Protein AF-A0A1L7WJJ9-F1 (afdb_monomer_lite)

InterPro domains:
  IPR021858 Fungal transcription factor [PF11951] (11-73)
  IPR053157 Sterol Uptake Control Transcription Regulator [PTHR47784] (4-246)

pLDDT: mean 73.34, std 24.66, range [23.16, 98.25]

Organism: NCBI:txid576137

Secondary structure (DSSP, 8-state):
-HHIIIIIHHHHHHH-HHHHHHHHHHHHHHHHHH-GGGHHHHHHHHHHHHHHHHHHHHHHSSS--TTTHHHHHHHHHHHHHHHHHHHHSS-TT-HHHHHHHHHHHHHHHHHHHHHHHHTHHHHHHSTTTTHHHHHTT-PPPPPPHHHHHHHHHHHHHHHHSSS-HHHHHHHHHHHHHHHHHHHHHTTS--SHHHHHHTTTT--HHHHHHHHTT-HHHHHHHHHHHHHHHTTTTSTTTTTHHHHHHHHHHHHHHHHHHTTSS--EEEETTEEEE--TT---------SS-EEETTEEE-----------PPPP---------------

Sequence (327 aa):
MKQGWQYDLPLAAQSHEFLMHAILGLSALHKAHFFPATHLNYYSLALKHQTKASEKFRSAVDEISTSNSTAVFGVTFVFAIFQFKHCTSIDPFSPKEGIDTICDAISTLRCAFVLARQHRNLFKDTCFGSLPKRAKSIKLNPLDENVIQALDALDATNICSDTLLEEKVVCTRAVQHLRDWYHMVRPYPRSWDMVLRWPGTISPEFDALLRQGHLMAWIIFAHWCVPVHRLSKRWFIDGWAEATRTPIYNASEHSYARGKIGSFASKDGKVIFVHKDASLEMSHGTEGIMYWGRKAVLCYQQEEVQEAEAPGDDDCCYGCDSGVVVA

Structure (mmCIF, N/CA/C/O backbone):
data_AF-A0A1L7WJJ9-F1
#
_entry.id   AF-A0A1L7WJJ9-F1
#
loop_
_atom_site.group_PDB
_atom_site.id
_atom_site.type_symbol
_atom_site.label_atom_id
_atom_site.label_alt_id
_atom_site.label_comp_id
_atom_site.label_asym_id
_atom_site.label_entity_id
_atom_site.label_seq_id
_atom_site.pdbx_PDB_ins_code
_atom_site.Cartn_x
_atom_site.Cartn_y
_atom_site.Cartn_z
_atom_site.occupancy
_atom_site.B_iso_or_equiv
_atom_site.auth_seq_id
_atom_site.auth_comp_id
_atom_site.auth_asym_id
_atom_site.auth_atom_id
_atom_site.pdbx_PDB_model_num
ATOM 1 N N . MET A 1 1 ? 0.367 -10.818 17.683 1.00 72.75 1 MET A N 1
ATOM 2 C CA . MET A 1 1 ? -0.646 -9.950 17.037 1.00 72.75 1 MET A CA 1
ATOM 3 C C . MET A 1 1 ? -2.091 -10.372 17.296 1.00 72.75 1 MET A C 1
ATOM 5 O O . MET A 1 1 ? -2.950 -9.525 17.119 1.00 72.75 1 MET A O 1
ATOM 9 N N . LYS A 1 2 ? -2.386 -11.611 17.728 1.00 79.31 2 LYS A N 1
ATOM 10 C CA . LYS A 1 2 ? -3.765 -12.054 18.016 1.00 79.31 2 LYS A CA 1
ATOM 11 C C . LYS A 1 2 ? -4.505 -11.110 18.984 1.00 79.31 2 LYS A C 1
ATOM 13 O O . LYS A 1 2 ? -5.597 -10.674 18.652 1.00 79.31 2 LYS A O 1
ATOM 18 N N . GLN A 1 3 ? -3.849 -10.701 20.075 1.00 84.25 3 GLN A N 1
ATOM 19 C CA . GLN A 1 3 ? -4.394 -9.741 21.048 1.00 84.25 3 GLN A CA 1
ATOM 20 C C . GLN A 1 3 ? -4.831 -8.410 20.412 1.00 84.25 3 GLN A C 1
ATOM 22 O O . GLN A 1 3 ? -5.968 -7.990 20.593 1.00 84.25 3 GLN A O 1
ATOM 27 N N . GLY A 1 4 ? -3.958 -7.808 19.595 1.00 86.69 4 GLY A N 1
ATOM 28 C CA . GLY A 1 4 ? -4.231 -6.532 18.930 1.00 86.69 4 GLY A CA 1
ATOM 29 C C . GLY A 1 4 ? -5.493 -6.550 18.073 1.00 86.69 4 GLY A C 1
ATOM 30 O O . GLY A 1 4 ? -6.309 -5.641 18.155 1.00 86.69 4 GLY A O 1
ATOM 31 N N . TRP A 1 5 ? -5.679 -7.611 17.287 1.00 88.25 5 TRP A N 1
ATOM 32 C CA . TRP A 1 5 ? -6.843 -7.750 16.408 1.00 88.25 5 TRP A CA 1
ATOM 33 C C . TRP A 1 5 ? -8.119 -8.177 17.140 1.00 88.25 5 TRP A C 1
ATOM 35 O O . TRP A 1 5 ? -9.199 -7.753 16.746 1.00 88.25 5 TRP A O 1
ATOM 45 N N . GLN A 1 6 ? -8.014 -9.023 18.168 1.00 90.50 6 GLN A N 1
ATOM 46 C CA . GLN A 1 6 ? -9.183 -9.590 18.851 1.00 90.50 6 GLN A CA 1
ATOM 47 C C . GLN A 1 6 ? -9.717 -8.716 19.988 1.00 90.50 6 GLN A C 1
ATOM 49 O O . GLN A 1 6 ? -10.907 -8.786 20.277 1.00 90.50 6 GLN A O 1
ATOM 54 N N . TYR A 1 7 ? -8.868 -7.900 20.616 1.00 91.88 7 TYR A N 1
ATOM 55 C CA . TYR A 1 7 ? -9.240 -7.122 21.798 1.00 91.88 7 TYR A CA 1
ATOM 56 C C . TYR A 1 7 ? -8.970 -5.632 21.613 1.00 91.88 7 TYR A C 1
ATOM 58 O O . TYR A 1 7 ? -9.903 -4.836 21.690 1.00 91.88 7 TYR A O 1
ATOM 66 N N . ASP A 1 8 ? -7.727 -5.249 21.315 1.00 92.00 8 ASP A N 1
ATOM 67 C CA . ASP A 1 8 ? -7.335 -3.833 21.350 1.00 92.00 8 ASP A CA 1
ATOM 68 C C . ASP A 1 8 ? -8.052 -3.009 20.266 1.00 92.00 8 ASP A C 1
ATOM 70 O O . ASP A 1 8 ? -8.508 -1.898 20.532 1.00 92.00 8 ASP A O 1
ATOM 74 N N . LEU A 1 9 ? -8.201 -3.558 19.053 1.00 93.38 9 LEU A N 1
ATOM 75 C CA . LEU A 1 9 ? -8.907 -2.895 17.950 1.00 93.38 9 LEU A CA 1
ATOM 76 C C . LEU A 1 9 ? -10.413 -2.777 18.188 1.00 93.38 9 LEU A C 1
ATOM 78 O O . LEU A 1 9 ? -10.926 -1.664 18.082 1.00 93.38 9 LEU A O 1
ATOM 82 N N . PRO A 1 10 ? -11.135 -3.866 18.516 1.00 94.56 10 PRO A N 1
ATOM 83 C CA . PRO A 1 10 ? -12.553 -3.771 18.846 1.00 94.56 10 PRO A CA 1
ATOM 84 C C . PRO A 1 10 ? -12.831 -2.832 20.022 1.00 94.56 10 PRO A C 1
ATOM 86 O O . PRO A 1 10 ? -13.789 -2.067 19.961 1.00 94.56 10 PRO A O 1
ATOM 89 N N . LEU A 1 11 ? -11.983 -2.839 21.058 1.00 94.88 11 LEU A N 1
ATOM 90 C CA . LEU A 1 11 ? -12.111 -1.919 22.188 1.00 94.88 11 LEU A CA 1
ATOM 91 C C . LEU A 1 11 ? -11.907 -0.465 21.746 1.00 94.88 11 LEU A C 1
ATOM 93 O O . LEU A 1 11 ? -12.740 0.387 22.040 1.00 94.88 11 LEU A O 1
ATOM 97 N N . ALA A 1 12 ? -10.849 -0.183 20.981 1.00 95.19 12 ALA A N 1
ATOM 98 C CA . ALA A 1 12 ? -10.604 1.155 20.452 1.00 95.19 12 ALA A CA 1
ATOM 99 C C . ALA A 1 12 ? -11.745 1.635 19.536 1.00 95.19 12 ALA A C 1
ATOM 101 O O . ALA A 1 12 ? -12.078 2.818 19.548 1.00 95.19 12 ALA A O 1
ATOM 102 N N . ALA A 1 13 ? -12.374 0.737 18.774 1.00 96.50 13 ALA A N 1
ATOM 103 C CA . ALA A 1 13 ? -13.477 1.070 17.878 1.00 96.50 13 ALA A CA 1
ATOM 104 C C . ALA A 1 13 ? -14.723 1.585 18.614 1.00 96.50 13 ALA A C 1
ATOM 106 O O . ALA A 1 13 ? -15.466 2.377 18.039 1.00 96.50 13 ALA A O 1
ATOM 107 N N . GLN A 1 14 ? -14.940 1.194 19.877 1.00 95.56 14 GLN A N 1
ATOM 108 C CA . GLN A 1 14 ? -16.082 1.669 20.674 1.00 95.56 14 GLN A CA 1
ATOM 109 C C . GLN A 1 14 ? -16.055 3.187 20.884 1.00 95.56 14 GLN A C 1
ATOM 111 O O . GLN A 1 14 ? -17.107 3.818 20.923 1.00 95.56 14 GLN A O 1
ATOM 116 N N . SER A 1 15 ? -14.857 3.773 20.961 1.00 95.12 15 SER A N 1
ATOM 117 C CA . SER A 1 15 ? -14.666 5.214 21.167 1.00 95.12 15 SER A CA 1
ATOM 118 C C . SER A 1 15 ? -14.322 5.974 19.883 1.00 95.12 15 SER A C 1
ATOM 120 O O . SER A 1 15 ? -14.193 7.195 19.914 1.00 95.12 15 SER A O 1
ATOM 122 N N . HIS A 1 16 ? -14.141 5.280 18.754 1.00 96.25 16 HIS A N 1
ATOM 123 C CA . HIS A 1 16 ? -13.641 5.871 17.512 1.00 96.25 16 HIS A CA 1
ATOM 124 C C . HIS A 1 16 ? -14.458 5.395 16.304 1.00 96.25 16 HIS A C 1
ATOM 126 O O . HIS A 1 16 ? -14.193 4.343 15.715 1.00 96.25 16 HIS A O 1
ATOM 132 N N . GLU A 1 17 ? -15.425 6.214 15.885 1.00 96.25 17 GLU A N 1
ATOM 133 C CA . GLU A 1 17 ? -16.372 5.875 14.813 1.00 96.25 17 GLU A CA 1
ATOM 134 C C . GLU A 1 17 ? -15.700 5.520 13.478 1.00 96.25 17 GLU A C 1
ATOM 136 O O . GLU A 1 17 ? -16.177 4.638 12.764 1.00 96.25 17 GLU A O 1
ATOM 141 N N . PHE A 1 18 ? -14.586 6.176 13.127 1.00 96.81 18 PHE A N 1
ATOM 142 C CA . PHE A 1 18 ? -13.861 5.876 11.888 1.00 96.81 18 PHE A CA 1
ATOM 143 C C . PHE A 1 18 ? -13.342 4.431 11.872 1.00 96.81 18 PHE A C 1
ATOM 145 O O . PHE A 1 18 ? -13.461 3.741 10.859 1.00 96.81 18 PHE A O 1
ATOM 152 N N . LEU A 1 19 ? -12.823 3.944 13.005 1.00 97.31 19 LEU A N 1
ATOM 153 C CA . LEU A 1 19 ? -12.337 2.575 13.128 1.00 97.31 19 LEU A CA 1
ATOM 154 C C . LEU A 1 19 ? -13.506 1.589 13.147 1.00 97.31 19 LEU A C 1
ATOM 156 O O . LEU A 1 19 ? -13.430 0.551 12.491 1.00 97.31 19 LEU A O 1
ATOM 160 N N . MET A 1 20 ? -14.599 1.924 13.839 1.00 98.00 20 MET A N 1
ATOM 161 C CA . MET A 1 20 ? -15.813 1.105 13.834 1.00 98.00 20 MET A CA 1
ATOM 162 C C . MET A 1 20 ? -16.335 0.899 12.410 1.00 98.00 20 MET A C 1
ATOM 164 O O . MET A 1 20 ? -16.552 -0.236 11.981 1.00 98.00 20 MET A O 1
ATOM 168 N N . HIS A 1 21 ? -16.469 1.980 11.635 1.00 98.25 21 HIS A N 1
ATOM 169 C CA . HIS A 1 21 ? -16.873 1.876 10.238 1.00 98.25 21 HIS A CA 1
ATOM 170 C C . HIS A 1 21 ? -15.890 1.031 9.421 1.00 98.25 21 HIS A C 1
ATOM 172 O O . HIS A 1 21 ? -16.346 0.187 8.657 1.00 98.25 21 HIS A O 1
ATOM 178 N N . ALA A 1 22 ? -14.578 1.182 9.612 1.00 97.81 22 ALA A N 1
ATOM 179 C CA . ALA A 1 22 ? -13.588 0.396 8.881 1.00 97.81 22 ALA A CA 1
ATOM 180 C C . ALA A 1 22 ? -13.677 -1.110 9.187 1.00 97.81 22 ALA A C 1
ATOM 182 O O . ALA A 1 22 ? -13.656 -1.925 8.266 1.00 97.81 22 ALA A O 1
ATOM 183 N N . ILE A 1 23 ? -13.825 -1.494 10.462 1.00 97.75 23 ILE A N 1
ATOM 184 C CA . ILE A 1 23 ? -13.966 -2.901 10.874 1.00 97.75 23 ILE A CA 1
ATOM 185 C C . ILE A 1 23 ? -15.252 -3.506 10.301 1.00 97.75 23 ILE A C 1
ATOM 187 O O . ILE A 1 23 ? -15.227 -4.621 9.774 1.00 97.75 23 ILE A O 1
ATOM 191 N N . LEU A 1 24 ? -16.369 -2.775 10.356 1.00 97.94 24 LEU A N 1
ATOM 192 C CA . LEU A 1 24 ? -17.638 -3.217 9.771 1.00 97.94 24 LEU A CA 1
ATOM 193 C C . LEU A 1 24 ? -17.550 -3.336 8.245 1.00 97.94 24 LEU A C 1
ATOM 195 O O . LEU A 1 24 ? -18.040 -4.315 7.683 1.00 97.94 24 LEU A O 1
ATOM 199 N N . GLY A 1 25 ? -16.880 -2.390 7.584 1.00 97.69 25 GLY A N 1
ATOM 200 C CA . GLY A 1 25 ? -16.633 -2.426 6.144 1.00 97.69 25 GLY A CA 1
ATOM 201 C C . GLY A 1 25 ? -15.801 -3.636 5.734 1.00 97.69 25 GLY A C 1
ATOM 202 O O . GLY A 1 25 ? -16.194 -4.376 4.835 1.00 97.69 25 GLY A O 1
ATOM 203 N N . LEU A 1 26 ? -14.707 -3.907 6.450 1.00 97.00 26 LEU A N 1
ATOM 204 C CA . LEU A 1 26 ? -13.879 -5.091 6.219 1.00 97.00 26 LEU A CA 1
ATOM 205 C C . LEU A 1 26 ? -14.648 -6.395 6.490 1.00 97.00 26 LEU A C 1
ATOM 207 O O . LEU A 1 26 ? -14.512 -7.358 5.739 1.00 97.00 26 LEU A O 1
ATOM 211 N N . SER A 1 27 ? -15.490 -6.421 7.525 1.00 96.75 27 SER A N 1
ATOM 212 C CA . SER A 1 27 ? -16.333 -7.579 7.850 1.00 96.75 27 SER A CA 1
ATOM 213 C C . SER A 1 27 ? -17.374 -7.849 6.762 1.00 96.75 27 SER A C 1
ATOM 215 O O . SER A 1 27 ? -17.592 -9.000 6.381 1.00 96.75 27 SER A O 1
ATOM 217 N N . ALA A 1 28 ? -18.002 -6.798 6.229 1.00 96.81 28 ALA A N 1
ATOM 218 C CA . ALA A 1 28 ? -18.911 -6.904 5.095 1.00 96.81 28 ALA A CA 1
ATOM 219 C C . ALA A 1 28 ? -18.169 -7.385 3.836 1.00 96.81 28 ALA A C 1
ATOM 221 O O . ALA A 1 28 ? -18.656 -8.285 3.160 1.00 96.81 28 ALA A O 1
ATOM 222 N N . LEU A 1 29 ? -16.958 -6.886 3.570 1.00 95.19 29 LEU A N 1
ATOM 223 C CA . LEU A 1 29 ? -16.144 -7.330 2.434 1.00 95.19 29 LEU A CA 1
ATOM 224 C C . LEU A 1 29 ? -15.743 -8.808 2.545 1.00 95.19 29 LEU A C 1
ATOM 226 O O . LEU A 1 29 ? -15.819 -9.553 1.571 1.00 95.19 29 LEU A O 1
ATOM 230 N N . HIS A 1 30 ? -15.384 -9.256 3.749 1.00 95.06 30 HIS A N 1
ATOM 231 C CA . HIS A 1 30 ? -15.136 -10.667 4.032 1.00 95.06 30 HIS A CA 1
ATOM 232 C C . HIS A 1 30 ? -16.386 -11.516 3.757 1.00 95.06 30 HIS A C 1
ATOM 234 O O . HIS A 1 30 ? -16.303 -12.543 3.089 1.00 95.06 30 HIS A O 1
ATOM 240 N N . LYS A 1 31 ? -17.570 -11.081 4.213 1.00 94.88 31 LYS A N 1
ATOM 241 C CA . LYS A 1 31 ? -18.830 -11.772 3.897 1.00 94.88 31 LYS A CA 1
ATOM 242 C C . LYS A 1 31 ? -19.118 -11.796 2.395 1.00 94.88 31 LYS A C 1
ATOM 244 O O . LYS A 1 31 ? -19.536 -12.832 1.893 1.00 94.88 31 LYS A O 1
ATOM 249 N N . ALA A 1 32 ? -18.865 -10.706 1.673 1.00 92.75 32 ALA A N 1
ATOM 250 C CA . ALA A 1 32 ? -19.046 -10.675 0.224 1.00 92.75 32 ALA A CA 1
ATOM 251 C C . ALA A 1 32 ? -18.219 -11.772 -0.467 1.00 92.75 32 ALA A C 1
ATOM 253 O O . ALA A 1 32 ? -18.741 -12.466 -1.332 1.00 92.75 32 ALA A O 1
ATOM 254 N N . HIS A 1 33 ? -16.974 -11.983 -0.028 1.00 90.50 33 HIS A N 1
ATOM 255 C CA . HIS A 1 33 ? -16.090 -13.011 -0.580 1.00 90.50 33 HIS A CA 1
ATOM 256 C C . HIS A 1 33 ? -16.572 -14.448 -0.316 1.00 90.50 33 HIS A C 1
ATOM 258 O O . HIS A 1 33 ? -16.553 -15.265 -1.231 1.00 90.50 33 HIS A O 1
ATOM 264 N N . PHE A 1 34 ? -17.023 -14.762 0.903 1.00 91.94 34 PHE A N 1
ATOM 265 C CA . PHE A 1 34 ? -17.415 -16.132 1.274 1.00 91.94 34 PHE A CA 1
ATOM 266 C C . PHE A 1 34 ? -18.883 -16.483 0.980 1.00 91.94 34 PHE A C 1
ATOM 268 O O . PHE A 1 34 ? -19.236 -17.660 1.004 1.00 91.94 34 PHE A O 1
ATOM 275 N N . PHE A 1 35 ? -19.743 -15.499 0.686 1.00 92.19 35 PHE A N 1
ATOM 276 C CA . PHE A 1 35 ? -21.169 -15.716 0.406 1.00 92.19 35 PHE A CA 1
ATOM 277 C C . PHE A 1 35 ? -21.580 -15.146 -0.968 1.00 92.19 35 PHE A C 1
ATOM 279 O O . PHE A 1 35 ? -22.231 -14.092 -1.023 1.00 92.19 35 PHE A O 1
ATOM 286 N N . PRO A 1 36 ? -21.272 -15.853 -2.081 1.00 84.94 36 PRO A N 1
ATOM 287 C CA . PRO A 1 36 ? -21.484 -15.363 -3.448 1.00 84.94 36 PRO A CA 1
ATOM 288 C C . PRO A 1 36 ? -22.922 -14.927 -3.750 1.00 84.94 36 PRO A C 1
ATOM 290 O O . PRO A 1 36 ? -23.134 -13.896 -4.384 1.00 84.94 36 PRO A O 1
ATOM 293 N N . ALA A 1 37 ? -23.918 -15.648 -3.221 1.00 90.19 37 ALA A N 1
ATOM 294 C CA . ALA A 1 37 ? -25.340 -15.336 -3.411 1.00 90.19 37 ALA A CA 1
ATOM 295 C C . ALA A 1 37 ? -25.733 -13.931 -2.915 1.00 90.19 37 ALA A C 1
ATOM 297 O O . ALA A 1 37 ? -26.690 -13.334 -3.399 1.00 90.19 37 ALA A O 1
ATOM 298 N N . THR A 1 38 ? -24.984 -13.389 -1.954 1.00 90.50 38 THR A N 1
ATOM 299 C CA . THR A 1 38 ? -25.218 -12.070 -1.347 1.00 90.50 38 THR A CA 1
ATOM 300 C C . THR A 1 38 ? -24.069 -11.091 -1.595 1.00 90.50 38 THR A C 1
ATOM 302 O O . THR A 1 38 ? -24.017 -10.038 -0.956 1.00 90.50 38 THR A O 1
ATOM 305 N N . HIS A 1 39 ? -23.158 -11.418 -2.523 1.00 89.31 39 HIS A N 1
ATOM 306 C CA . HIS A 1 39 ? -21.931 -10.664 -2.784 1.00 89.31 39 HIS A CA 1
ATOM 307 C C . HIS A 1 39 ? -22.205 -9.170 -2.989 1.00 89.31 39 HIS A C 1
ATOM 309 O O . HIS A 1 39 ? -21.661 -8.344 -2.263 1.00 89.31 39 HIS A O 1
ATOM 315 N N . LEU A 1 40 ? -23.101 -8.812 -3.917 1.00 90.38 40 LEU A N 1
ATOM 316 C CA . LEU A 1 40 ? -23.398 -7.412 -4.256 1.00 90.38 40 LEU A CA 1
ATOM 317 C C . LEU A 1 40 ? -23.928 -6.605 -3.056 1.00 90.38 40 LEU A C 1
ATOM 319 O O . LEU A 1 40 ? -23.537 -5.453 -2.849 1.00 90.38 40 LEU A O 1
ATOM 323 N N . ASN A 1 41 ? -24.771 -7.217 -2.222 1.00 93.38 41 ASN A N 1
ATOM 324 C CA . ASN A 1 41 ? -25.338 -6.565 -1.040 1.00 93.38 41 ASN A CA 1
ATOM 325 C C . ASN A 1 41 ? -24.252 -6.272 -0.001 1.00 93.38 41 ASN A C 1
ATOM 327 O O . ASN A 1 41 ? -24.139 -5.145 0.482 1.00 93.38 41 ASN A O 1
ATOM 331 N N . TYR A 1 42 ? -23.418 -7.264 0.314 1.00 95.19 42 TYR A N 1
ATOM 332 C CA . TYR A 1 42 ? -22.341 -7.082 1.282 1.00 95.19 42 TYR A CA 1
ATOM 333 C C . TYR A 1 42 ? -21.209 -6.204 0.750 1.00 95.19 42 TYR A C 1
ATOM 335 O O . TYR A 1 42 ? -20.670 -5.401 1.506 1.00 95.19 42 TYR A O 1
ATOM 343 N N . TYR A 1 43 ? -20.890 -6.286 -0.540 1.00 94.06 43 TYR A N 1
ATOM 344 C CA . TYR A 1 43 ? -19.874 -5.449 -1.168 1.00 94.06 43 TYR A CA 1
ATOM 345 C C . TYR A 1 43 ? -20.291 -3.974 -1.195 1.00 94.06 43 TYR A C 1
ATOM 347 O O . TYR A 1 43 ? -19.529 -3.104 -0.778 1.00 94.06 43 TYR A O 1
ATOM 355 N N . SER A 1 44 ? -21.537 -3.673 -1.578 1.00 94.12 44 SER A N 1
ATOM 356 C CA . SER A 1 44 ? -22.051 -2.297 -1.517 1.00 94.12 44 SER A CA 1
ATOM 357 C C . SER A 1 44 ? -22.088 -1.752 -0.083 1.00 94.12 44 SER A C 1
ATOM 359 O O . SER A 1 44 ? -21.775 -0.582 0.146 1.00 94.12 44 SER A O 1
ATOM 361 N N . LEU A 1 45 ? -22.413 -2.594 0.906 1.00 96.38 45 LEU A N 1
ATOM 362 C CA . LEU A 1 45 ? -22.333 -2.233 2.322 1.00 96.38 45 LEU A CA 1
ATOM 363 C C . LEU A 1 45 ? -20.885 -1.968 2.760 1.00 96.38 45 LEU A C 1
ATOM 365 O O . LEU A 1 45 ? -20.632 -0.993 3.469 1.00 96.38 45 LEU A O 1
ATOM 369 N N . ALA A 1 46 ? -19.941 -2.794 2.309 1.00 96.81 46 ALA A N 1
ATOM 370 C CA . ALA A 1 46 ? -18.520 -2.632 2.579 1.00 96.81 46 ALA A CA 1
ATOM 371 C C . ALA A 1 46 ? -18.008 -1.274 2.081 1.00 96.81 46 ALA A C 1
ATOM 373 O O . ALA A 1 46 ? -17.396 -0.539 2.854 1.00 96.81 46 ALA A O 1
ATOM 374 N N . LEU A 1 47 ? -18.344 -0.899 0.841 1.00 94.94 47 LEU A N 1
ATOM 375 C CA . LEU A 1 47 ? -17.993 0.402 0.262 1.00 94.94 47 LEU A CA 1
ATOM 376 C C . LEU A 1 47 ? -18.607 1.570 1.045 1.00 94.94 47 LEU A C 1
ATOM 378 O O . LEU A 1 47 ? -17.899 2.512 1.388 1.00 94.94 47 LEU A O 1
ATOM 382 N N . LYS A 1 48 ? -19.893 1.489 1.419 1.00 97.19 48 LYS A N 1
ATOM 383 C CA . LYS A 1 48 ? -20.550 2.525 2.243 1.00 97.19 48 LYS A CA 1
ATOM 384 C C . LYS A 1 48 ? -19.822 2.754 3.568 1.00 97.19 48 LYS A C 1
ATOM 386 O O . LYS A 1 48 ? -19.645 3.894 3.996 1.00 97.19 48 LYS A O 1
ATOM 391 N N . HIS A 1 49 ? -19.428 1.675 4.239 1.00 98.19 49 HIS A N 1
ATOM 392 C CA . HIS A 1 49 ? -18.672 1.754 5.484 1.00 98.19 49 HIS A CA 1
ATOM 393 C C . HIS A 1 49 ? -17.253 2.289 5.263 1.00 98.19 49 HIS A C 1
ATOM 395 O O . HIS A 1 49 ? -16.808 3.127 6.044 1.00 98.19 49 HIS A O 1
ATOM 401 N N . GLN A 1 50 ? -16.581 1.873 4.188 1.00 95.94 50 GLN A N 1
ATOM 402 C CA . GLN A 1 50 ? -15.257 2.369 3.818 1.00 95.94 50 GLN A CA 1
ATOM 403 C C . GLN A 1 50 ? -15.265 3.887 3.591 1.00 95.94 50 GLN A C 1
ATOM 405 O O . GLN A 1 50 ? -14.444 4.586 4.179 1.00 95.94 50 GLN A O 1
ATOM 410 N N . THR A 1 51 ? -16.227 4.419 2.830 1.00 95.69 51 THR A N 1
ATOM 411 C CA . THR A 1 51 ? -16.364 5.868 2.598 1.00 95.69 51 THR A CA 1
ATOM 412 C C . THR A 1 51 ? -16.542 6.635 3.909 1.00 95.69 51 THR A C 1
ATOM 414 O O . THR A 1 51 ? -15.785 7.567 4.179 1.00 95.69 51 THR A O 1
ATOM 417 N N . LYS A 1 52 ? -17.466 6.197 4.778 1.00 97.06 52 LYS A N 1
ATOM 418 C CA . LYS A 1 52 ? -17.698 6.828 6.092 1.00 97.06 52 LYS A CA 1
ATOM 419 C C . LYS A 1 52 ? -16.467 6.777 6.995 1.00 97.06 52 LYS A C 1
ATOM 421 O O . LYS A 1 52 ? -16.166 7.744 7.693 1.00 97.06 52 LYS A O 1
ATOM 426 N N . ALA A 1 53 ? -15.762 5.646 6.997 1.00 97.25 53 ALA A N 1
ATOM 427 C CA . ALA A 1 53 ? -14.529 5.488 7.752 1.00 97.25 53 ALA A CA 1
ATOM 428 C C . ALA A 1 53 ? -13.468 6.483 7.273 1.00 97.25 53 ALA A C 1
ATOM 430 O O . ALA A 1 53 ? -12.873 7.177 8.093 1.00 97.25 53 ALA A O 1
ATOM 431 N N . SER A 1 54 ? -13.256 6.589 5.957 1.00 94.88 54 SER A N 1
ATOM 432 C CA . SER A 1 54 ? -12.286 7.515 5.370 1.00 94.88 54 SER A CA 1
ATOM 433 C C . SER A 1 54 ? -12.646 8.979 5.631 1.00 94.88 54 SER A C 1
ATOM 435 O O . SER A 1 54 ? -11.769 9.760 5.987 1.00 94.88 54 SER A O 1
ATOM 437 N N . GLU A 1 55 ? -13.923 9.355 5.526 1.00 94.81 55 GLU A N 1
ATOM 438 C CA . GLU A 1 55 ? -14.397 10.710 5.835 1.00 94.81 55 GLU A CA 1
ATOM 439 C C . GLU A 1 55 ? -14.068 11.128 7.268 1.00 94.81 55 GLU A C 1
ATOM 441 O O . GLU A 1 55 ? -13.491 12.194 7.473 1.00 94.81 55 GLU A O 1
ATOM 446 N N . LYS A 1 56 ? -14.392 10.269 8.241 1.00 94.38 56 LYS A N 1
ATOM 447 C CA . LYS A 1 56 ? -14.159 10.522 9.670 1.00 94.38 56 LYS A CA 1
ATOM 448 C C . LYS A 1 56 ? -12.690 10.392 10.069 1.00 94.38 56 LYS A C 1
ATOM 450 O O . LYS A 1 56 ? -12.257 11.021 11.026 1.00 94.38 56 LYS A O 1
ATOM 455 N N . PHE A 1 57 ? -11.916 9.576 9.357 1.00 94.12 57 PHE A N 1
ATOM 456 C CA . PHE A 1 57 ? -10.484 9.432 9.609 1.00 94.12 57 PHE A CA 1
ATOM 457 C C . PHE A 1 57 ? -9.710 10.711 9.268 1.00 94.12 57 PHE A C 1
ATOM 459 O O . PHE A 1 57 ? -8.766 11.044 9.980 1.00 94.12 57 PHE A O 1
ATOM 466 N N . ARG A 1 58 ? -10.128 11.450 8.228 1.00 89.50 58 ARG A N 1
ATOM 467 C CA . ARG A 1 58 ? -9.453 12.688 7.800 1.00 89.50 58 ARG A CA 1
ATOM 468 C C . ARG A 1 58 ? -9.350 13.737 8.904 1.00 89.50 58 ARG A C 1
ATOM 470 O O . ARG A 1 58 ? -8.318 14.372 8.997 1.00 89.50 58 ARG A O 1
ATOM 477 N N . SER A 1 59 ? -10.368 13.891 9.748 1.00 84.31 59 SER A N 1
ATOM 478 C CA . SER A 1 59 ? -10.310 14.823 10.883 1.00 84.31 59 SER A CA 1
ATOM 479 C C . SER A 1 59 ? -9.564 14.256 12.095 1.00 84.31 59 SER A C 1
ATOM 481 O O . SER A 1 59 ? -9.043 15.012 12.904 1.00 84.31 59 SER A O 1
ATOM 483 N N . ALA A 1 60 ? -9.500 12.930 12.243 1.00 81.38 60 ALA A N 1
ATOM 484 C CA . ALA A 1 60 ? -8.834 12.284 13.374 1.00 81.38 60 ALA A CA 1
ATOM 485 C C . ALA A 1 60 ? -7.307 12.183 13.210 1.00 81.38 60 ALA A C 1
ATOM 487 O O . ALA A 1 60 ? -6.588 12.088 14.204 1.00 81.38 60 ALA A O 1
ATOM 488 N N . VAL A 1 61 ? -6.807 12.158 11.969 1.00 86.31 61 VAL A N 1
ATOM 489 C CA . VAL A 1 61 ? -5.375 11.983 11.678 1.00 86.31 61 VAL A CA 1
ATOM 490 C C . VAL A 1 61 ? -4.547 13.252 11.916 1.00 86.31 61 VAL A C 1
ATOM 492 O O . VAL A 1 61 ? -3.334 13.151 12.080 1.00 86.31 61 VAL A O 1
ATOM 495 N N . ASP A 1 62 ? -5.188 14.420 11.995 1.00 85.00 62 ASP A N 1
ATOM 496 C CA . ASP A 1 62 ? -4.510 15.702 12.223 1.00 85.00 62 ASP A CA 1
ATOM 497 C C . ASP A 1 62 ? -3.970 15.837 13.663 1.00 85.00 62 ASP A C 1
ATOM 499 O O . ASP A 1 62 ? -2.935 16.466 13.885 1.00 85.00 62 ASP A O 1
ATOM 503 N N . GLU A 1 63 ? -4.610 15.185 14.643 1.00 87.56 63 GLU A N 1
ATOM 504 C CA . GLU A 1 63 ? -4.254 15.262 16.069 1.00 87.56 63 GLU A CA 1
ATOM 505 C C . GLU A 1 63 ? -4.024 13.869 16.682 1.00 87.56 63 GLU A C 1
ATOM 507 O O . GLU A 1 63 ? -4.831 13.333 17.448 1.00 87.56 63 GLU A O 1
ATOM 512 N N . ILE A 1 64 ? -2.889 13.248 16.350 1.00 92.50 64 ILE A N 1
ATOM 513 C CA . ILE A 1 64 ? -2.529 11.925 16.884 1.00 92.50 64 ILE A CA 1
ATOM 514 C C . ILE A 1 64 ? -1.962 12.058 18.301 1.00 92.50 64 ILE A C 1
ATOM 516 O O . ILE A 1 64 ? -0.923 12.682 18.524 1.00 92.50 64 ILE A O 1
ATOM 520 N N . SER A 1 65 ? -2.608 11.389 19.251 1.00 92.62 65 SER A N 1
ATOM 521 C CA . SER A 1 65 ? -2.270 11.360 20.671 1.00 92.62 65 SER A CA 1
ATOM 522 C C . SER A 1 65 ? -2.132 9.921 21.179 1.00 92.62 65 SER A C 1
ATOM 524 O O . SER A 1 65 ? -2.356 8.944 20.461 1.00 92.62 65 SER A O 1
ATOM 526 N N . THR A 1 66 ? -1.756 9.752 22.446 1.00 91.06 66 THR A N 1
ATOM 527 C CA . THR A 1 66 ? -1.676 8.422 23.069 1.00 91.06 66 THR A CA 1
ATOM 528 C C . THR A 1 66 ? -3.041 7.737 23.156 1.00 91.06 66 THR A C 1
ATOM 530 O O . THR A 1 66 ? -3.102 6.520 22.989 1.00 91.06 66 THR A O 1
ATOM 533 N N . SER A 1 67 ? -4.133 8.490 23.335 1.00 91.00 67 SER A N 1
ATOM 534 C CA . SER A 1 67 ? -5.484 7.937 23.504 1.00 91.00 67 SER A CA 1
ATOM 535 C C . SER A 1 67 ? -6.116 7.435 22.202 1.00 91.00 67 SER A C 1
ATOM 537 O O . SER A 1 67 ? -6.886 6.476 22.243 1.00 91.00 67 SER A O 1
ATOM 539 N N . ASN A 1 68 ? -5.773 8.025 21.050 1.00 93.56 68 ASN A N 1
ATOM 540 C CA . ASN A 1 68 ? -6.319 7.629 19.745 1.00 93.56 68 ASN A CA 1
ATOM 541 C C . ASN A 1 68 ? -5.333 6.835 18.866 1.00 93.56 68 ASN A C 1
ATOM 543 O O . ASN A 1 68 ? -5.745 6.270 17.851 1.00 93.56 68 ASN A O 1
ATOM 547 N N . SER A 1 69 ? -4.055 6.738 19.254 1.00 93.69 69 SER A N 1
ATOM 548 C CA . SER A 1 69 ? -2.991 6.099 18.463 1.00 93.69 69 SER A CA 1
ATOM 549 C C . SER A 1 69 ? -3.344 4.688 17.981 1.00 93.69 69 SER A C 1
ATOM 551 O O . SER A 1 69 ? -3.225 4.397 16.791 1.00 93.69 69 SER A O 1
ATOM 553 N N . THR A 1 70 ? -3.836 3.813 18.864 1.00 94.12 70 THR A N 1
ATOM 554 C CA . THR A 1 70 ? -4.261 2.450 18.498 1.00 94.12 70 THR A CA 1
ATOM 555 C C . THR A 1 70 ? -5.344 2.464 17.424 1.00 94.12 70 THR A C 1
ATOM 557 O O . THR A 1 70 ? -5.282 1.662 16.491 1.00 94.12 70 THR A O 1
ATOM 560 N N . ALA A 1 71 ? -6.300 3.395 17.510 1.00 95.50 71 ALA A N 1
ATOM 561 C CA . ALA A 1 71 ? -7.362 3.512 16.523 1.00 95.50 71 ALA A CA 1
ATOM 562 C C . ALA A 1 71 ? -6.841 4.036 15.181 1.00 95.50 71 ALA A C 1
ATOM 564 O O . ALA A 1 71 ? -7.108 3.431 14.143 1.00 95.50 71 ALA A O 1
ATOM 565 N N . VAL A 1 72 ? -6.050 5.112 15.213 1.00 95.44 72 VAL A N 1
ATOM 566 C CA . VAL A 1 72 ? -5.451 5.754 14.034 1.00 95.44 72 VAL A CA 1
ATOM 567 C C . VAL A 1 72 ? -4.555 4.782 13.272 1.00 95.44 72 VAL A C 1
ATOM 569 O O . VAL A 1 72 ? -4.707 4.614 12.067 1.00 95.44 72 VAL A O 1
ATOM 572 N N . PHE A 1 73 ? -3.647 4.080 13.947 1.00 93.69 73 PHE A N 1
ATOM 573 C CA . PHE A 1 73 ? -2.803 3.108 13.257 1.00 93.69 73 PHE A CA 1
ATOM 574 C C . PHE A 1 73 ? -3.594 1.867 12.854 1.00 93.69 73 PHE A C 1
ATOM 576 O O . PHE A 1 73 ? -3.438 1.402 11.728 1.00 93.69 73 PHE A O 1
ATOM 583 N N . GLY A 1 74 ? -4.486 1.368 13.714 1.00 93.69 74 GLY A N 1
ATOM 584 C CA . GLY A 1 74 ? -5.330 0.210 13.416 1.00 93.69 74 GLY A CA 1
ATOM 585 C C . GLY A 1 74 ? -6.155 0.385 12.148 1.00 93.69 74 GLY A C 1
ATOM 586 O O . GLY A 1 74 ? -6.156 -0.509 11.301 1.00 93.69 74 GLY A O 1
ATOM 587 N N . VAL A 1 75 ? -6.776 1.554 11.959 1.00 95.56 75 VAL A N 1
ATOM 588 C CA . VAL A 1 75 ? -7.574 1.810 10.756 1.00 95.56 75 VAL A CA 1
ATOM 589 C C . VAL A 1 75 ? -6.726 1.791 9.484 1.00 95.56 75 VAL A C 1
ATOM 591 O O . VAL A 1 75 ? -7.182 1.262 8.476 1.00 95.56 7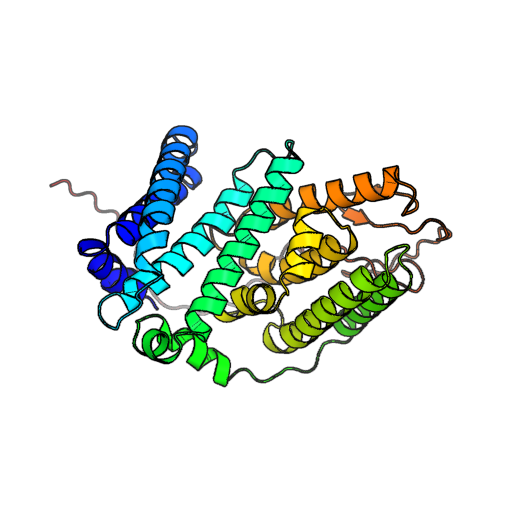5 VAL A O 1
ATOM 594 N N . THR A 1 76 ? -5.468 2.247 9.521 1.00 93.50 76 THR A N 1
ATOM 595 C CA . THR A 1 76 ? -4.590 2.171 8.337 1.00 93.50 76 THR A CA 1
ATOM 596 C C . THR A 1 76 ? -4.291 0.731 7.911 1.00 93.50 76 THR A C 1
ATOM 598 O O . THR A 1 76 ? -4.247 0.448 6.714 1.00 93.50 76 THR A O 1
ATOM 601 N N . PHE A 1 77 ? -4.160 -0.210 8.858 1.00 91.12 77 PHE A N 1
ATOM 602 C CA . PHE A 1 77 ? -4.018 -1.635 8.530 1.00 91.12 77 PHE A CA 1
ATOM 603 C C . PHE A 1 77 ? -5.314 -2.203 7.950 1.00 91.12 77 PHE A C 1
ATOM 605 O O . PHE A 1 77 ? -5.271 -2.951 6.976 1.00 91.12 77 PHE A O 1
ATOM 612 N N . VAL A 1 78 ? -6.462 -1.835 8.526 1.00 95.25 78 VAL A N 1
ATOM 613 C CA . VAL A 1 78 ? -7.781 -2.263 8.040 1.00 95.25 78 VAL A CA 1
ATOM 614 C C . VAL A 1 78 ? -8.025 -1.759 6.615 1.00 95.25 78 VAL A C 1
ATOM 616 O O . VAL A 1 78 ? -8.400 -2.553 5.756 1.00 95.25 78 VAL A O 1
ATOM 619 N N . PHE A 1 79 ? -7.736 -0.486 6.332 1.00 95.62 79 PHE A N 1
ATOM 620 C CA . PHE A 1 79 ? -7.827 0.083 4.986 1.00 95.62 79 PHE A CA 1
ATOM 621 C C . PHE A 1 79 ? -6.887 -0.604 4.006 1.00 95.62 79 PHE A C 1
ATOM 623 O O . PHE A 1 79 ? -7.301 -0.931 2.901 1.00 95.62 79 PHE A O 1
ATOM 630 N N . ALA A 1 80 ? -5.648 -0.888 4.402 1.00 92.12 80 ALA A N 1
ATOM 631 C CA . ALA A 1 80 ? -4.715 -1.598 3.540 1.00 92.12 80 ALA A CA 1
ATOM 632 C C . ALA A 1 80 ? -5.234 -2.997 3.147 1.00 92.12 80 ALA A C 1
ATOM 634 O O . ALA A 1 80 ? -5.195 -3.358 1.974 1.00 92.12 80 ALA A O 1
ATOM 635 N N . ILE A 1 81 ? -5.777 -3.765 4.101 1.00 92.81 81 ILE A N 1
ATOM 636 C CA . ILE A 1 81 ? -6.399 -5.076 3.834 1.00 92.81 81 ILE A CA 1
ATOM 637 C C . ILE A 1 81 ? -7.627 -4.925 2.929 1.00 92.81 81 ILE A C 1
ATOM 639 O O . ILE A 1 81 ? -7.790 -5.697 1.983 1.00 92.81 81 ILE A O 1
ATOM 643 N N . PHE A 1 82 ? -8.472 -3.928 3.203 1.00 95.00 82 PHE A N 1
ATOM 644 C CA . PHE A 1 82 ? -9.647 -3.627 2.389 1.00 95.00 82 PHE A CA 1
ATOM 645 C C . PHE A 1 82 ? -9.254 -3.366 0.931 1.00 95.00 82 PHE A C 1
ATOM 647 O O . PHE A 1 82 ? -9.840 -3.958 0.030 1.00 95.00 82 PHE A O 1
ATOM 654 N N . GLN A 1 83 ? -8.234 -2.535 0.701 1.00 92.44 83 GLN A N 1
ATOM 655 C CA . GLN A 1 83 ? -7.785 -2.152 -0.638 1.00 92.44 83 GLN A CA 1
ATOM 656 C C . GLN A 1 83 ? -7.255 -3.334 -1.453 1.00 92.44 83 GLN A C 1
ATOM 658 O O . GLN A 1 83 ? -7.594 -3.454 -2.630 1.00 92.44 83 GLN A O 1
ATOM 663 N N . PHE A 1 84 ? -6.496 -4.246 -0.830 1.00 89.88 84 PHE A N 1
ATOM 664 C CA . PHE A 1 84 ? -6.051 -5.468 -1.509 1.00 89.88 84 PHE A CA 1
ATOM 665 C C . PHE A 1 84 ? -7.232 -6.262 -2.067 1.00 89.88 84 PHE A C 1
ATOM 667 O O . PHE A 1 84 ? -7.218 -6.624 -3.243 1.00 89.88 84 PHE A O 1
ATOM 674 N N . LYS A 1 85 ? -8.285 -6.470 -1.265 1.00 90.69 85 LYS A N 1
ATOM 675 C CA . LYS A 1 85 ? -9.452 -7.221 -1.736 1.00 90.69 85 LYS A CA 1
ATOM 676 C C . LYS A 1 85 ? -10.302 -6.417 -2.713 1.00 90.69 85 LYS A C 1
ATOM 678 O O . LYS A 1 85 ? -10.786 -6.980 -3.694 1.00 90.69 85 LYS A O 1
ATOM 683 N N . HIS A 1 86 ? -10.464 -5.119 -2.478 1.00 90.19 86 HIS A N 1
ATOM 684 C CA . HIS A 1 86 ? -11.229 -4.233 -3.349 1.00 90.19 86 HIS A CA 1
ATOM 685 C C . HIS A 1 86 ? -10.714 -4.269 -4.791 1.00 90.19 86 HIS A C 1
ATOM 687 O O . HIS A 1 86 ? -11.520 -4.441 -5.700 1.00 90.19 86 HIS A O 1
ATOM 693 N N . CYS A 1 87 ? -9.390 -4.256 -4.994 1.00 87.06 87 CYS A N 1
ATOM 694 C CA . CYS A 1 87 ? -8.779 -4.364 -6.325 1.00 87.06 87 CYS A CA 1
ATOM 695 C C . CYS A 1 87 ? -9.211 -5.620 -7.099 1.00 87.06 87 CYS A C 1
ATOM 697 O O . CYS A 1 87 ? -9.279 -5.596 -8.320 1.00 87.06 87 CYS A O 1
ATOM 699 N N . THR A 1 88 ? -9.535 -6.710 -6.399 1.00 81.50 88 THR A N 1
ATOM 700 C CA . THR A 1 88 ? -9.977 -7.980 -7.011 1.00 81.50 88 THR A CA 1
ATOM 701 C C . THR A 1 88 ? -11.470 -8.018 -7.327 1.00 81.50 88 THR A C 1
ATOM 703 O O . THR A 1 88 ? -11.931 -8.910 -8.028 1.00 81.50 88 THR A O 1
ATOM 706 N N . SER A 1 89 ? -12.234 -7.070 -6.783 1.00 77.94 89 SER A N 1
ATOM 707 C CA . SER A 1 89 ? -13.697 -7.014 -6.899 1.00 77.94 89 SER A CA 1
ATOM 708 C C . SER A 1 89 ? -14.171 -6.032 -7.976 1.00 77.94 89 SER A C 1
ATOM 710 O O . SER A 1 89 ? -15.375 -5.846 -8.142 1.00 77.94 89 SER A O 1
ATOM 712 N N . ILE A 1 90 ? -13.240 -5.369 -8.666 1.00 72.88 90 ILE A N 1
ATOM 713 C CA . ILE A 1 90 ? -13.528 -4.420 -9.744 1.00 72.88 90 ILE A CA 1
ATOM 714 C C . ILE A 1 90 ? -13.511 -5.145 -11.081 1.00 72.88 90 ILE A C 1
ATOM 716 O O . ILE A 1 90 ? -12.742 -6.085 -11.279 1.00 72.88 90 ILE A O 1
ATOM 720 N N . ASP A 1 91 ? -14.373 -4.688 -11.986 1.00 66.25 91 ASP A N 1
ATOM 721 C CA . ASP A 1 91 ? -14.454 -5.200 -13.344 1.00 66.25 91 ASP A CA 1
ATOM 722 C C . ASP A 1 91 ? -13.103 -5.031 -14.078 1.00 66.25 91 ASP A C 1
ATOM 724 O O . ASP A 1 91 ? -12.658 -3.899 -14.304 1.00 66.25 91 ASP A O 1
ATOM 728 N N . PRO A 1 92 ? -12.448 -6.135 -14.494 1.00 54.12 92 PRO A N 1
ATOM 729 C CA . PRO A 1 92 ? -11.205 -6.088 -15.259 1.00 54.12 92 PRO A CA 1
ATOM 730 C C . PRO A 1 92 ? -11.328 -5.338 -16.593 1.00 54.12 92 PRO A C 1
ATOM 732 O O . PRO A 1 92 ? -10.315 -4.908 -17.145 1.00 54.12 92 PRO A O 1
ATOM 735 N N . PHE A 1 93 ? -12.545 -5.192 -17.127 1.00 54.06 93 PHE A N 1
ATOM 736 C CA . PHE A 1 93 ? -12.809 -4.575 -18.427 1.00 54.06 93 PHE A CA 1
ATOM 737 C C . PHE A 1 93 ? -12.955 -3.050 -18.378 1.00 54.06 93 PHE A C 1
ATOM 739 O O . PHE A 1 93 ? -13.204 -2.439 -19.417 1.00 54.06 93 PHE A O 1
ATOM 746 N N . SER A 1 94 ? -12.741 -2.424 -17.214 1.00 64.38 94 SER A N 1
ATOM 747 C CA . SER A 1 94 ? -12.664 -0.968 -17.048 1.00 64.38 94 SER A CA 1
ATOM 748 C C . SER A 1 94 ? -11.215 -0.531 -16.754 1.00 64.38 94 SER A C 1
ATOM 750 O O . SER A 1 94 ? -10.809 -0.423 -15.592 1.00 64.38 94 SER A O 1
ATOM 752 N N . PRO A 1 95 ? -10.375 -0.278 -17.787 1.00 60.78 95 PRO A N 1
ATOM 753 C CA . PRO A 1 95 ? -8.935 -0.061 -17.615 1.00 60.78 95 PRO A CA 1
ATOM 754 C C . PRO A 1 95 ? -8.585 1.107 -16.694 1.00 60.78 95 PRO A C 1
ATOM 756 O O . PRO A 1 95 ? -7.641 1.017 -15.910 1.00 60.78 95 PRO A O 1
ATOM 759 N N . LYS A 1 96 ? -9.341 2.207 -16.800 1.00 64.50 96 LYS A N 1
ATOM 760 C CA . LYS A 1 96 ? -9.087 3.426 -16.030 1.00 64.50 96 LYS A CA 1
ATOM 761 C C . LYS A 1 96 ? -9.414 3.228 -14.551 1.00 64.50 96 LYS A C 1
ATOM 763 O O . LYS A 1 96 ? -8.602 3.578 -13.704 1.00 64.50 96 LYS A O 1
ATOM 768 N N . GLU A 1 97 ? -10.545 2.590 -14.254 1.00 71.69 97 GLU A N 1
ATOM 769 C CA . GLU A 1 97 ? -10.926 2.266 -12.876 1.00 71.69 97 GLU A CA 1
ATOM 770 C C . GLU A 1 97 ? -9.934 1.281 -12.243 1.00 71.69 97 GLU A C 1
ATOM 772 O O . GLU A 1 97 ? -9.582 1.438 -11.076 1.00 71.69 97 GLU A O 1
ATOM 777 N N . GLY A 1 98 ? -9.394 0.327 -13.011 1.00 76.38 98 GLY A N 1
ATOM 778 C CA . GLY A 1 98 ? -8.348 -0.583 -12.533 1.00 76.38 98 GLY A CA 1
ATOM 779 C C . GLY A 1 98 ? -7.037 0.123 -12.155 1.00 76.38 98 GLY A C 1
ATOM 780 O O . GLY A 1 98 ? -6.481 -0.147 -11.089 1.00 76.38 98 GLY A O 1
ATOM 781 N N . ILE A 1 99 ? -6.555 1.049 -12.998 1.00 81.25 99 ILE A N 1
ATOM 782 C CA . ILE A 1 99 ? -5.348 1.856 -12.727 1.00 81.25 99 ILE A CA 1
ATOM 783 C C . ILE A 1 99 ? -5.536 2.690 -11.460 1.00 81.25 99 ILE A C 1
ATOM 785 O O . ILE A 1 99 ? -4.700 2.616 -10.557 1.00 81.25 99 ILE A O 1
ATOM 789 N N . ASP A 1 100 ? -6.631 3.450 -11.381 1.00 85.31 100 ASP A N 1
ATOM 790 C CA . ASP A 1 100 ? -6.890 4.356 -10.260 1.00 85.31 100 ASP A CA 1
ATOM 791 C C . ASP A 1 100 ? -7.011 3.575 -8.944 1.00 85.31 100 ASP A C 1
ATOM 793 O O . ASP A 1 100 ? -6.378 3.933 -7.950 1.00 85.31 100 ASP A O 1
ATOM 797 N N . THR A 1 101 ? -7.704 2.433 -8.958 1.00 87.00 101 THR A N 1
ATOM 798 C CA . THR A 1 101 ? -7.877 1.596 -7.761 1.00 87.00 101 THR A CA 1
ATOM 799 C C . THR A 1 101 ? -6.554 1.045 -7.241 1.00 87.00 101 THR A C 1
ATOM 801 O O . THR A 1 101 ? -6.284 1.103 -6.040 1.00 87.00 101 THR A O 1
ATOM 804 N N . ILE A 1 102 ? -5.690 0.527 -8.118 1.00 87.69 102 ILE A N 1
ATOM 805 C CA . ILE A 1 102 ? -4.377 0.028 -7.690 1.00 87.69 102 ILE A CA 1
ATOM 806 C C . ILE A 1 102 ? -3.516 1.178 -7.160 1.00 87.69 102 ILE A C 1
ATOM 808 O O . ILE A 1 102 ? -2.856 1.021 -6.130 1.00 87.69 102 ILE A O 1
ATOM 812 N N . CYS A 1 103 ? -3.532 2.341 -7.816 1.00 89.62 103 CYS A N 1
ATOM 813 C CA . CYS A 1 103 ? -2.817 3.523 -7.331 1.00 89.62 103 CYS A CA 1
ATOM 814 C C . CYS A 1 103 ? -3.313 3.953 -5.941 1.00 89.62 103 CYS A C 1
ATOM 816 O O . CYS A 1 103 ? -2.513 4.305 -5.069 1.00 89.62 103 CYS A O 1
ATOM 818 N N . ASP A 1 104 ? -4.618 3.869 -5.693 1.00 90.75 104 ASP A N 1
ATOM 819 C CA . ASP A 1 104 ? -5.221 4.178 -4.399 1.00 90.75 104 ASP A CA 1
ATOM 820 C C . ASP A 1 104 ? -4.874 3.131 -3.331 1.00 90.75 104 ASP A C 1
ATOM 822 O O . ASP A 1 104 ? -4.608 3.486 -2.173 1.00 90.75 104 ASP A O 1
ATOM 826 N N . ALA A 1 105 ? -4.757 1.856 -3.711 1.00 91.50 105 ALA A N 1
ATOM 827 C CA . ALA A 1 105 ? -4.224 0.813 -2.844 1.00 91.50 105 ALA A CA 1
ATOM 828 C C . ALA A 1 105 ? -2.770 1.114 -2.445 1.00 91.50 105 ALA A C 1
ATOM 830 O O . ALA A 1 105 ? -2.450 1.133 -1.255 1.00 91.50 105 ALA A O 1
ATOM 831 N N . ILE A 1 106 ? -1.901 1.444 -3.407 1.00 91.12 106 ILE A N 1
ATOM 832 C CA . ILE A 1 106 ? -0.502 1.829 -3.150 1.00 91.12 106 ILE A CA 1
ATOM 833 C C . ILE A 1 106 ? -0.438 3.061 -2.242 1.00 91.12 106 ILE A C 1
ATOM 835 O O . ILE A 1 106 ? 0.309 3.069 -1.261 1.00 91.12 106 ILE A O 1
ATOM 839 N N . SER A 1 107 ? -1.257 4.076 -2.517 1.00 91.69 107 SER A N 1
ATOM 840 C CA . SER A 1 107 ? -1.339 5.300 -1.716 1.00 91.69 107 SER A CA 1
ATOM 841 C C . SER A 1 107 ? -1.767 5.014 -0.274 1.00 91.69 107 SER A C 1
ATOM 843 O O . SER A 1 107 ? -1.204 5.583 0.664 1.00 91.69 107 SER A O 1
ATOM 845 N N . THR A 1 108 ? -2.701 4.081 -0.079 1.00 93.75 108 THR A N 1
ATOM 846 C CA . THR A 1 108 ? -3.140 3.624 1.247 1.00 93.75 108 THR A CA 1
ATOM 847 C C . THR A 1 108 ? -2.010 2.910 1.993 1.00 93.75 108 THR A C 1
ATOM 849 O O . THR A 1 108 ? -1.751 3.212 3.161 1.00 93.75 108 THR A O 1
ATOM 852 N N . LEU A 1 109 ? -1.280 2.011 1.320 1.00 92.50 109 LEU A N 1
ATOM 853 C CA . LEU A 1 109 ? -0.117 1.322 1.893 1.00 92.50 109 LEU A CA 1
ATOM 854 C C . LEU A 1 109 ? 0.995 2.317 2.269 1.00 92.50 109 LEU A C 1
ATOM 856 O O . LEU A 1 109 ? 1.564 2.236 3.362 1.00 92.50 109 LEU A O 1
ATOM 860 N N . ARG A 1 110 ? 1.267 3.295 1.396 1.00 91.94 110 ARG A N 1
ATOM 861 C CA . ARG A 1 110 ? 2.225 4.380 1.639 1.00 91.94 110 ARG A CA 1
ATOM 862 C C . ARG A 1 110 ? 1.829 5.204 2.859 1.00 91.94 110 ARG A C 1
ATOM 864 O O . ARG A 1 110 ? 2.670 5.439 3.724 1.00 91.94 110 ARG A O 1
ATOM 871 N N . CYS A 1 111 ? 0.560 5.605 2.953 1.00 90.94 111 CYS A N 1
ATOM 872 C CA . CYS A 1 111 ? 0.033 6.368 4.084 1.00 90.94 111 CYS A CA 1
ATOM 873 C C . CYS A 1 111 ? 0.246 5.619 5.406 1.00 90.94 111 CYS A C 1
ATOM 875 O O . CYS A 1 111 ? 0.821 6.183 6.337 1.00 90.94 111 CYS A O 1
ATOM 877 N N . ALA A 1 112 ? -0.103 4.329 5.462 1.00 91.62 112 ALA A N 1
ATOM 878 C CA . ALA A 1 112 ? 0.104 3.497 6.647 1.00 91.62 112 ALA A CA 1
ATOM 879 C C . ALA A 1 112 ? 1.580 3.470 7.091 1.00 91.62 112 ALA A C 1
ATOM 881 O O . ALA A 1 112 ? 1.889 3.623 8.276 1.00 91.62 112 ALA A O 1
ATOM 882 N N . PHE A 1 113 ? 2.508 3.318 6.138 1.00 90.62 113 PHE A N 1
ATOM 883 C CA . PHE A 1 113 ? 3.942 3.304 6.427 1.00 90.62 113 PHE A CA 1
ATOM 884 C C . PHE A 1 113 ? 4.462 4.659 6.920 1.00 90.62 113 PHE A C 1
ATOM 886 O O . PHE A 1 113 ? 5.167 4.725 7.932 1.00 90.62 113 PHE A O 1
ATOM 893 N N . VAL A 1 114 ? 4.131 5.739 6.207 1.00 90.38 114 VAL A N 1
ATOM 894 C CA . VAL A 1 114 ? 4.600 7.096 6.517 1.00 90.38 114 VAL A CA 1
ATOM 895 C C . VAL A 1 114 ? 4.075 7.541 7.876 1.00 90.38 114 VAL A C 1
ATOM 897 O O . VAL A 1 114 ? 4.865 8.004 8.698 1.00 90.38 114 VAL A O 1
ATOM 900 N N . LEU A 1 115 ? 2.790 7.309 8.160 1.00 91.44 115 LEU A N 1
ATOM 901 C CA . LEU A 1 115 ? 2.164 7.693 9.424 1.00 91.44 115 LEU A CA 1
ATOM 902 C C . LEU A 1 115 ? 2.822 6.988 10.617 1.00 91.44 115 LEU A C 1
ATOM 904 O O . LEU A 1 115 ? 3.213 7.632 11.594 1.00 91.44 115 LEU A O 1
ATOM 908 N N . ALA A 1 116 ? 3.029 5.671 10.513 1.00 90.19 116 ALA A N 1
ATOM 909 C CA . ALA A 1 116 ? 3.709 4.884 11.541 1.00 90.19 116 ALA A CA 1
ATOM 910 C C . ALA A 1 116 ? 5.168 5.328 11.758 1.00 90.19 116 ALA A C 1
ATOM 912 O O . ALA A 1 116 ? 5.682 5.276 12.879 1.00 90.19 116 ALA A O 1
ATOM 913 N N . ARG A 1 117 ? 5.855 5.773 10.696 1.00 89.06 117 ARG A N 1
ATOM 914 C CA . ARG A 1 117 ? 7.236 6.267 10.773 1.00 89.06 117 ARG A CA 1
ATOM 915 C C . ARG A 1 117 ? 7.318 7.670 11.378 1.00 89.06 117 ARG A C 1
ATOM 917 O O . ARG A 1 117 ? 8.203 7.902 12.199 1.00 89.06 117 ARG A O 1
ATOM 924 N N . GLN A 1 118 ? 6.422 8.573 10.990 1.00 91.56 118 GLN A N 1
ATOM 925 C CA . GLN A 1 118 ? 6.362 9.951 11.480 1.00 91.56 118 GLN A CA 1
ATOM 926 C C . GLN A 1 118 ? 6.029 9.991 12.976 1.00 91.56 118 GLN A C 1
ATOM 928 O O . GLN A 1 118 ? 6.715 10.654 13.749 1.00 91.56 118 GLN A O 1
ATOM 933 N N . HIS A 1 119 ? 5.063 9.182 13.413 1.00 92.12 119 HIS A N 1
ATOM 934 C CA . HIS A 1 119 ? 4.616 9.104 14.807 1.00 92.12 119 HIS A CA 1
ATOM 935 C C . HIS A 1 119 ? 5.167 7.863 15.521 1.00 92.12 119 HIS A C 1
ATOM 937 O O . HIS A 1 119 ? 4.478 7.199 16.296 1.00 92.12 119 HIS A O 1
ATOM 943 N N . ARG A 1 120 ? 6.445 7.541 15.279 1.00 90.06 120 ARG A N 1
ATOM 944 C CA . ARG A 1 120 ? 7.085 6.295 15.734 1.00 90.06 120 ARG A CA 1
ATOM 945 C C . ARG A 1 120 ? 6.944 6.029 17.234 1.00 90.06 120 ARG A C 1
ATOM 947 O O . ARG A 1 120 ? 6.873 4.869 17.628 1.00 90.06 120 ARG A O 1
ATOM 954 N N . ASN A 1 121 ? 6.990 7.065 18.069 1.00 91.31 121 ASN A N 1
ATOM 955 C CA . ASN A 1 121 ? 6.906 6.895 19.521 1.00 91.31 121 ASN A CA 1
ATOM 956 C C . ASN A 1 121 ? 5.510 6.420 19.930 1.00 91.31 121 ASN A C 1
ATOM 958 O O . ASN A 1 121 ? 5.408 5.361 20.530 1.00 91.31 121 ASN A O 1
ATOM 962 N N . LEU A 1 122 ? 4.460 7.092 19.454 1.00 93.00 122 LEU A N 1
ATOM 963 C CA . LEU A 1 122 ? 3.074 6.666 19.666 1.00 93.00 122 LEU A CA 1
ATOM 964 C C . LEU A 1 122 ? 2.812 5.283 19.057 1.00 93.00 122 LEU A C 1
ATOM 966 O O . LEU A 1 122 ? 2.200 4.429 19.686 1.00 93.00 122 LEU A O 1
ATOM 970 N N . PHE A 1 123 ? 3.336 5.023 17.855 1.00 90.81 123 PHE A N 1
ATOM 971 C CA . PHE A 1 123 ? 3.173 3.732 17.190 1.00 90.81 123 PHE A CA 1
ATOM 972 C C . PHE A 1 123 ? 3.750 2.567 18.007 1.00 90.81 123 PHE A C 1
ATOM 974 O O . PHE A 1 123 ? 3.138 1.500 18.077 1.00 90.81 123 PHE A O 1
ATOM 981 N N . LYS A 1 124 ? 4.923 2.753 18.630 1.00 88.50 124 LYS A N 1
ATOM 982 C CA . LYS A 1 124 ? 5.588 1.720 19.447 1.00 88.50 124 LYS A CA 1
ATOM 983 C C . LYS A 1 124 ? 4.760 1.283 20.652 1.00 88.50 124 LYS A C 1
ATOM 985 O O . LYS A 1 124 ? 4.900 0.127 21.049 1.00 88.50 124 LYS A O 1
ATOM 990 N N . ASP A 1 125 ? 3.953 2.185 21.196 1.00 88.81 125 ASP A N 1
ATOM 991 C CA . ASP A 1 125 ? 3.155 1.944 22.399 1.00 88.81 125 ASP A CA 1
ATOM 992 C C . ASP A 1 125 ? 1.820 1.257 22.074 1.00 88.81 125 ASP A C 1
ATOM 994 O O . ASP A 1 125 ? 1.146 0.737 22.959 1.00 88.81 125 ASP A O 1
ATOM 998 N N . THR A 1 126 ? 1.460 1.178 20.790 1.00 89.19 126 THR A N 1
ATOM 999 C CA . THR A 1 126 ? 0.283 0.429 20.339 1.00 89.19 126 THR A CA 1
ATOM 1000 C C . THR A 1 126 ? 0.537 -1.075 20.250 1.00 89.19 126 THR A C 1
ATOM 1002 O O . THR A 1 126 ? 1.674 -1.553 20.167 1.00 89.19 126 THR A O 1
ATOM 1005 N N . CYS A 1 127 ? -0.545 -1.844 20.118 1.00 83.31 127 CYS A N 1
ATOM 1006 C CA . CYS A 1 127 ? -0.502 -3.284 19.857 1.00 83.31 127 CYS A CA 1
ATOM 1007 C C . CYS A 1 127 ? 0.240 -3.662 18.550 1.00 83.31 127 CYS A C 1
ATOM 1009 O O . CYS A 1 127 ? 0.728 -4.791 18.405 1.00 83.31 127 CYS A O 1
ATOM 1011 N N . PHE A 1 128 ? 0.410 -2.708 17.625 1.00 80.75 128 PHE A N 1
ATOM 1012 C CA . PHE A 1 128 ? 1.175 -2.853 16.381 1.00 80.75 128 PHE A CA 1
ATOM 1013 C C . PHE A 1 128 ? 2.652 -2.471 16.508 1.00 80.75 128 PHE A C 1
ATOM 1015 O O . PHE A 1 128 ? 3.448 -2.803 15.627 1.00 80.75 128 PHE A O 1
ATOM 1022 N N . GLY A 1 129 ? 3.058 -1.854 17.619 1.00 77.56 129 GLY A N 1
ATOM 1023 C CA . GLY A 1 129 ? 4.428 -1.411 17.882 1.00 77.56 129 GLY A CA 1
ATOM 1024 C C . GLY A 1 129 ? 5.471 -2.535 17.938 1.00 77.56 129 GLY A C 1
ATOM 1025 O O . GLY A 1 129 ? 6.679 -2.283 17.919 1.00 77.56 129 GLY A O 1
ATOM 1026 N N . SER A 1 130 ? 5.023 -3.793 17.959 1.00 70.50 130 SER A N 1
ATOM 1027 C CA . SER A 1 130 ? 5.869 -4.984 17.823 1.00 70.50 130 SER A CA 1
ATOM 1028 C C . SER A 1 130 ? 6.275 -5.296 16.374 1.00 70.50 130 SER A C 1
ATOM 1030 O O . SER A 1 130 ? 7.308 -5.939 16.172 1.00 70.50 130 SER A O 1
ATOM 1032 N N . LEU A 1 131 ? 5.546 -4.795 15.364 1.00 68.12 131 LEU A N 1
ATOM 1033 C CA . LEU A 1 131 ? 5.863 -5.001 13.942 1.00 68.12 131 LEU A CA 1
ATOM 1034 C C . LEU A 1 131 ? 7.291 -4.536 13.582 1.00 68.12 131 LEU A C 1
ATOM 1036 O O . LEU A 1 131 ? 8.054 -5.334 13.038 1.00 68.12 131 LEU A O 1
ATOM 1040 N N . PRO A 1 132 ? 7.751 -3.327 13.968 1.00 60.81 132 PRO A N 1
ATOM 1041 C CA . PRO A 1 132 ? 9.089 -2.849 13.631 1.00 60.81 132 PRO A CA 1
ATOM 1042 C C . PRO A 1 132 ? 10.191 -3.497 14.477 1.00 60.81 132 PRO A C 1
ATOM 1044 O O . PRO A 1 132 ? 11.359 -3.443 14.095 1.00 60.81 132 PRO A O 1
ATOM 1047 N N . LYS A 1 133 ? 9.866 -4.100 15.634 1.00 55.38 133 LYS A N 1
ATOM 1048 C CA . LYS A 1 133 ? 10.848 -4.856 16.435 1.00 55.38 133 LYS A CA 1
ATOM 1049 C C . LYS A 1 133 ? 11.299 -6.117 15.689 1.00 55.38 133 LYS A C 1
ATOM 1051 O O . LYS A 1 133 ? 12.475 -6.452 15.758 1.00 55.38 133 LYS A O 1
ATOM 1056 N N . ARG A 1 134 ? 10.413 -6.724 14.889 1.00 52.53 134 ARG A N 1
ATOM 1057 C CA . ARG A 1 134 ? 10.752 -7.784 13.920 1.00 52.53 134 ARG A CA 1
ATOM 1058 C C . ARG A 1 134 ? 11.631 -7.276 12.773 1.00 52.53 134 ARG A C 1
ATOM 1060 O O . ARG A 1 134 ? 12.487 -8.009 12.294 1.00 52.53 134 ARG A O 1
ATOM 1067 N N . ALA A 1 135 ? 11.465 -6.012 12.380 1.00 52.53 135 ALA A N 1
ATOM 1068 C CA . ALA A 1 135 ? 12.262 -5.401 11.321 1.00 52.53 135 ALA A CA 1
ATOM 1069 C C . ALA A 1 135 ? 13.727 -5.136 11.724 1.00 52.53 135 ALA A C 1
ATOM 1071 O O . ALA A 1 135 ? 14.625 -5.190 10.890 1.00 52.53 135 ALA A O 1
ATOM 1072 N N . LYS A 1 136 ? 13.997 -4.864 13.009 1.00 50.59 136 LYS A N 1
ATOM 1073 C CA . LYS A 1 136 ? 15.363 -4.612 13.511 1.00 50.59 136 LYS A CA 1
ATOM 1074 C C . LYS A 1 136 ? 16.259 -5.854 13.540 1.00 50.59 136 LYS A C 1
ATOM 1076 O O . LYS A 1 136 ? 17.470 -5.703 13.627 1.00 50.59 136 LYS A O 1
ATOM 1081 N N . SER A 1 137 ? 15.684 -7.054 13.463 1.00 53.91 137 SER A N 1
ATOM 1082 C CA . SER A 1 137 ? 16.425 -8.313 13.333 1.00 53.91 137 SER A CA 1
ATOM 1083 C C . SER A 1 137 ? 16.525 -8.798 11.883 1.00 53.91 137 SER A C 1
ATOM 1085 O O . SER A 1 137 ? 16.916 -9.945 11.665 1.00 53.91 137 SER A O 1
ATOM 1087 N N . ILE A 1 138 ? 16.129 -7.984 10.893 1.00 60.47 138 ILE A N 1
ATOM 1088 C CA . ILE A 1 138 ? 16.252 -8.366 9.484 1.00 60.47 138 ILE A CA 1
ATOM 1089 C C . ILE A 1 138 ? 17.739 -8.411 9.140 1.00 60.47 138 ILE A C 1
ATOM 1091 O O . ILE A 1 138 ? 18.391 -7.379 8.988 1.00 60.47 138 ILE A O 1
ATOM 1095 N N . LYS A 1 139 ? 18.275 -9.625 9.018 1.00 64.19 139 LYS A N 1
ATOM 1096 C CA . LYS A 1 139 ? 19.551 -9.850 8.347 1.00 64.19 139 LYS A CA 1
ATOM 1097 C C . LYS A 1 139 ? 19.340 -9.507 6.874 1.00 64.19 139 LYS A C 1
ATOM 1099 O O . LYS A 1 139 ? 18.467 -10.093 6.237 1.00 64.19 139 LYS A O 1
ATOM 1104 N N . LEU A 1 140 ? 20.092 -8.533 6.364 1.00 76.00 140 LEU A N 1
ATOM 1105 C CA . LEU A 1 140 ? 20.158 -8.287 4.927 1.00 76.00 140 LEU A CA 1
ATOM 1106 C C . LEU A 1 140 ? 20.777 -9.529 4.296 1.00 76.00 140 LEU A C 1
ATOM 1108 O O . LEU A 1 140 ? 21.899 -9.904 4.635 1.00 76.00 140 LEU A O 1
ATOM 1112 N N . ASN A 1 141 ? 20.019 -10.192 3.435 1.00 76.88 141 ASN A N 1
ATOM 1113 C CA . ASN A 1 141 ? 20.508 -11.376 2.748 1.00 76.88 141 ASN A CA 1
ATOM 1114 C C . ASN A 1 141 ? 21.247 -10.944 1.479 1.00 76.88 141 ASN A C 1
ATOM 1116 O O . ASN A 1 141 ? 20.830 -9.961 0.854 1.00 76.88 141 ASN A O 1
ATOM 1120 N N . PRO A 1 142 ? 22.311 -11.651 1.065 1.00 82.75 142 PRO A N 1
ATOM 1121 C CA . PRO A 1 142 ? 22.835 -11.481 -0.283 1.00 82.75 142 PRO A CA 1
ATOM 1122 C C . PRO A 1 142 ? 21.712 -11.744 -1.295 1.00 82.75 142 PRO A C 1
ATOM 1124 O O . PRO A 1 142 ? 20.802 -12.540 -1.049 1.00 82.75 142 PRO A O 1
ATOM 1127 N N . LEU A 1 143 ? 21.730 -11.022 -2.412 1.00 81.38 143 LEU A N 1
ATOM 1128 C CA . LEU A 1 143 ? 20.744 -11.230 -3.465 1.00 81.38 143 LEU A CA 1
ATOM 1129 C C . LEU A 1 143 ? 21.161 -12.429 -4.316 1.00 81.38 143 LEU A C 1
ATOM 1131 O O . LEU A 1 143 ? 22.281 -12.460 -4.812 1.00 81.38 143 LEU A O 1
ATOM 1135 N N . ASP A 1 144 ? 20.236 -13.362 -4.539 1.00 80.06 144 ASP A N 1
ATOM 1136 C CA . ASP A 1 144 ? 20.373 -14.374 -5.587 1.00 80.06 144 ASP A CA 1
ATOM 1137 C C . ASP A 1 144 ? 20.616 -13.706 -6.945 1.00 80.06 144 ASP A C 1
ATOM 1139 O O . ASP A 1 144 ? 19.956 -12.712 -7.285 1.00 80.06 144 ASP A O 1
ATOM 1143 N N . GLU A 1 145 ? 21.508 -14.312 -7.724 1.00 80.00 145 GLU A N 1
ATOM 1144 C CA . GLU A 1 145 ? 21.995 -13.806 -9.005 1.00 80.00 145 GLU A CA 1
ATOM 1145 C C . GLU A 1 145 ? 20.860 -13.502 -9.993 1.00 80.00 145 GLU A C 1
ATOM 1147 O O . GLU A 1 145 ? 20.843 -12.435 -10.597 1.00 80.00 145 GLU A O 1
ATOM 1152 N N . ASN A 1 146 ? 19.833 -14.355 -10.057 1.00 77.00 146 ASN A N 1
ATOM 1153 C CA . ASN A 1 146 ? 18.673 -14.161 -10.938 1.00 77.00 146 ASN A CA 1
ATOM 1154 C C . ASN A 1 146 ? 17.925 -12.841 -10.687 1.00 77.00 146 ASN A C 1
ATOM 1156 O O . ASN A 1 146 ? 17.419 -12.217 -11.615 1.00 77.00 146 ASN A O 1
ATOM 1160 N N . VAL A 1 147 ? 17.845 -12.387 -9.434 1.00 79.31 147 VAL A N 1
ATOM 1161 C CA . VAL A 1 147 ? 17.183 -11.109 -9.114 1.00 79.31 147 VAL A CA 1
ATOM 1162 C C . VAL A 1 147 ? 18.117 -9.934 -9.337 1.00 79.31 147 VAL A C 1
ATOM 1164 O O . VAL A 1 147 ? 17.632 -8.876 -9.716 1.00 79.31 147 VAL A O 1
ATOM 1167 N N . ILE A 1 148 ? 19.428 -10.105 -9.136 1.00 80.44 148 ILE A N 1
ATOM 1168 C CA . ILE A 1 148 ? 20.406 -9.088 -9.544 1.00 80.44 148 ILE A CA 1
ATOM 1169 C C . ILE A 1 148 ? 20.262 -8.853 -11.049 1.00 80.44 148 ILE A C 1
ATOM 1171 O O . ILE A 1 148 ? 19.982 -7.734 -11.459 1.00 80.44 148 ILE A O 1
ATOM 1175 N N . GLN A 1 149 ? 20.309 -9.921 -11.851 1.00 79.69 149 GLN A N 1
ATOM 1176 C CA . GLN A 1 149 ? 20.139 -9.854 -13.302 1.00 79.69 149 GLN A CA 1
ATOM 1177 C C . GLN A 1 149 ? 18.794 -9.230 -13.709 1.00 79.69 149 GLN A C 1
ATOM 1179 O O . GLN A 1 149 ? 18.754 -8.406 -14.621 1.00 79.69 149 GLN A O 1
ATOM 1184 N N . ALA A 1 150 ? 17.692 -9.575 -13.032 1.00 77.81 150 ALA A N 1
ATOM 1185 C CA . ALA A 1 150 ? 16.383 -8.981 -13.310 1.00 77.81 150 ALA A CA 1
ATOM 1186 C C . ALA A 1 150 ? 16.342 -7.471 -13.006 1.00 77.81 150 ALA A C 1
ATOM 1188 O O . ALA A 1 150 ? 15.823 -6.697 -13.809 1.00 77.81 150 ALA A O 1
ATOM 1189 N N . LEU A 1 151 ? 16.912 -7.037 -11.877 1.00 83.69 151 LEU A N 1
ATOM 1190 C CA . LEU A 1 151 ? 16.987 -5.620 -11.504 1.00 83.69 151 LEU A CA 1
ATOM 1191 C C . LEU A 1 151 ? 17.939 -4.836 -12.420 1.00 83.69 151 LEU A C 1
ATOM 1193 O O . LEU A 1 151 ? 17.616 -3.720 -12.815 1.00 83.69 151 LEU A O 1
ATOM 1197 N N . ASP A 1 152 ? 19.063 -5.426 -12.820 1.00 81.81 152 ASP A N 1
ATOM 1198 C CA . ASP A 1 152 ? 20.002 -4.817 -13.768 1.00 81.81 152 ASP A CA 1
ATOM 1199 C C . ASP A 1 152 ? 19.371 -4.685 -15.164 1.00 81.81 152 ASP A C 1
ATOM 1201 O O . ASP A 1 152 ? 19.531 -3.665 -15.838 1.00 81.81 152 ASP A O 1
ATOM 1205 N N . ALA A 1 153 ? 18.588 -5.680 -15.593 1.00 78.75 153 ALA A N 1
ATOM 1206 C CA . ALA A 1 153 ? 17.804 -5.601 -16.823 1.00 78.75 153 ALA A CA 1
ATOM 1207 C C . ALA A 1 153 ? 16.729 -4.504 -16.746 1.00 78.75 153 ALA A C 1
ATOM 1209 O O . ALA A 1 153 ? 16.475 -3.828 -17.747 1.00 78.75 153 ALA A O 1
ATOM 1210 N N . LEU A 1 154 ? 16.127 -4.294 -15.572 1.00 83.00 154 LEU A N 1
ATOM 1211 C CA . LEU A 1 154 ? 15.153 -3.232 -15.328 1.00 83.00 154 LEU A CA 1
ATOM 1212 C C . LEU A 1 154 ? 15.799 -1.843 -15.429 1.00 83.00 154 LEU A C 1
ATOM 1214 O O . LEU A 1 154 ? 15.282 -0.983 -16.144 1.00 83.00 154 LEU A O 1
ATOM 1218 N N . ASP A 1 155 ? 16.963 -1.656 -14.800 1.00 83.94 155 ASP A N 1
ATOM 1219 C CA . ASP A 1 155 ? 17.774 -0.438 -14.910 1.00 83.94 155 ASP A CA 1
ATOM 1220 C C . ASP A 1 155 ? 18.175 -0.176 -16.374 1.00 83.94 155 ASP A C 1
ATOM 1222 O O . ASP A 1 155 ? 17.961 0.917 -16.905 1.00 83.94 155 ASP A O 1
ATOM 1226 N N . ALA A 1 156 ? 18.678 -1.196 -17.077 1.00 79.00 156 ALA A N 1
ATOM 1227 C CA . ALA A 1 156 ? 19.051 -1.086 -18.486 1.00 79.00 156 ALA A CA 1
ATOM 1228 C C . ALA A 1 156 ? 17.851 -0.758 -19.391 1.00 79.00 156 ALA A C 1
ATOM 1230 O O . ALA A 1 156 ? 17.990 -0.015 -20.363 1.00 79.00 156 ALA A O 1
ATOM 1231 N N . THR A 1 157 ? 16.671 -1.302 -19.091 1.00 78.81 157 THR A N 1
ATOM 1232 C CA . THR A 1 157 ? 15.435 -1.014 -19.835 1.00 78.81 157 THR A CA 1
ATOM 1233 C C . THR A 1 157 ? 14.991 0.425 -19.615 1.00 78.81 157 THR A C 1
ATOM 1235 O O . THR A 1 157 ? 14.683 1.119 -20.581 1.00 78.81 157 THR A O 1
ATOM 1238 N N . ASN A 1 158 ? 15.042 0.910 -18.373 1.00 85.94 158 ASN A N 1
ATOM 1239 C CA . ASN A 1 158 ? 14.742 2.300 -18.050 1.00 85.94 158 ASN A CA 1
ATOM 1240 C C . ASN A 1 158 ? 15.694 3.268 -18.780 1.00 85.94 158 ASN A C 1
ATOM 1242 O O . ASN A 1 158 ? 15.240 4.218 -19.419 1.00 85.94 158 ASN A O 1
ATOM 1246 N N . ILE A 1 159 ? 17.002 2.985 -18.778 1.00 79.25 159 ILE A N 1
ATOM 1247 C CA . ILE A 1 159 ? 18.017 3.796 -19.475 1.00 79.25 159 ILE A CA 1
ATOM 1248 C C . ILE A 1 159 ? 17.754 3.843 -20.986 1.00 79.25 159 ILE A C 1
ATOM 1250 O O . ILE A 1 159 ? 17.773 4.926 -21.579 1.00 79.25 159 ILE A O 1
ATOM 1254 N N . CYS A 1 160 ? 17.482 2.687 -21.599 1.00 76.31 160 CYS A N 1
ATOM 1255 C CA . CYS A 1 160 ? 17.230 2.571 -23.036 1.00 76.31 160 CYS A CA 1
ATOM 1256 C C . CYS A 1 160 ? 15.839 3.062 -23.472 1.00 76.31 160 CYS A C 1
ATOM 1258 O O . CYS A 1 160 ? 15.612 3.182 -24.671 1.00 76.31 160 CYS A O 1
ATOM 1260 N N . SER A 1 161 ? 14.911 3.320 -22.546 1.00 77.31 161 SER A N 1
ATOM 1261 C CA . SER A 1 161 ? 13.545 3.731 -22.890 1.00 77.31 161 SER A CA 1
ATOM 1262 C C . SER A 1 161 ? 13.489 5.117 -23.547 1.00 77.31 161 SER A C 1
ATOM 1264 O O . SER A 1 161 ? 14.312 5.989 -23.261 1.00 77.31 161 SER A O 1
ATOM 1266 N N . ASP A 1 162 ? 12.491 5.344 -24.401 1.00 75.88 162 ASP A N 1
ATOM 1267 C CA . ASP A 1 162 ? 12.226 6.643 -25.041 1.00 75.88 162 ASP A CA 1
ATOM 1268 C C . ASP A 1 162 ? 11.343 7.541 -24.146 1.00 75.88 162 ASP A C 1
ATOM 1270 O O . ASP A 1 162 ? 10.210 7.915 -24.470 1.00 75.88 162 ASP A O 1
ATOM 1274 N N . THR A 1 163 ? 11.835 7.784 -22.931 1.00 81.00 163 THR A N 1
ATOM 1275 C CA . THR A 1 163 ? 11.187 8.585 -21.879 1.00 81.00 163 THR A CA 1
ATOM 1276 C C . THR A 1 163 ? 12.047 9.795 -21.525 1.00 81.00 163 THR A C 1
ATOM 1278 O O . THR A 1 163 ? 13.243 9.844 -21.839 1.00 81.00 163 THR A O 1
ATOM 1281 N N . LEU A 1 164 ? 11.444 10.798 -20.886 1.00 86.38 164 LEU A N 1
ATOM 1282 C CA . LEU A 1 164 ? 12.156 12.001 -20.464 1.00 86.38 164 LEU A CA 1
ATOM 1283 C C . LE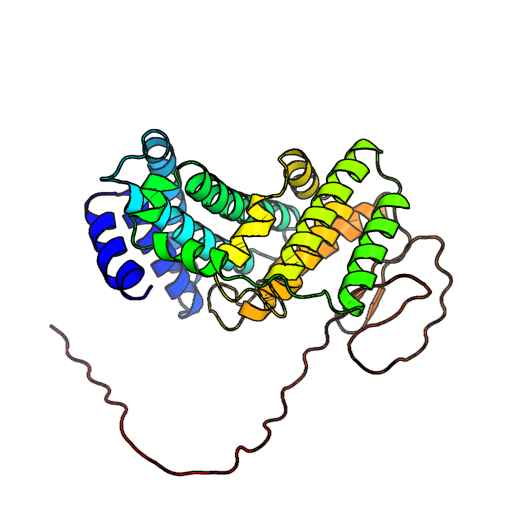U A 1 164 ? 13.220 11.648 -19.419 1.00 86.38 164 LEU A C 1
ATOM 1285 O O . LEU A 1 164 ? 13.048 10.744 -18.602 1.00 86.38 164 LEU A O 1
ATOM 1289 N N . LEU A 1 165 ? 14.320 12.403 -19.400 1.00 88.50 165 LEU A N 1
ATOM 1290 C CA . LEU A 1 165 ? 15.407 12.174 -18.443 1.00 88.50 165 LEU A CA 1
ATOM 1291 C C . LEU A 1 165 ? 14.916 12.221 -16.986 1.00 88.50 165 LEU A C 1
ATOM 1293 O O . LEU A 1 165 ? 15.348 11.419 -16.162 1.00 88.50 165 LEU A O 1
ATOM 1297 N N . GLU A 1 166 ? 13.986 13.123 -16.678 1.00 90.88 166 GLU A N 1
ATOM 1298 C CA . GLU A 1 166 ? 13.378 13.251 -15.350 1.00 90.88 166 GLU A CA 1
ATOM 1299 C C . GLU A 1 166 ? 12.605 11.982 -14.949 1.00 90.88 166 GLU A C 1
ATOM 1301 O O . GLU A 1 166 ? 12.783 11.473 -13.841 1.00 90.88 166 GLU A O 1
ATOM 1306 N N . GLU A 1 167 ? 11.824 11.410 -15.872 1.00 91.00 167 GLU A N 1
ATOM 1307 C CA . GLU A 1 167 ? 11.078 10.159 -15.668 1.00 91.00 167 GLU A CA 1
ATOM 1308 C C . GLU A 1 167 ? 12.036 8.984 -15.426 1.00 91.00 167 GLU A C 1
ATOM 1310 O O . GLU A 1 167 ? 11.815 8.173 -14.518 1.00 91.00 167 GLU A O 1
ATOM 1315 N N . LYS A 1 168 ? 13.150 8.935 -16.176 1.00 90.50 168 LYS A N 1
ATOM 1316 C CA . LYS A 1 168 ? 14.209 7.933 -15.988 1.00 90.50 168 LYS A CA 1
ATOM 1317 C C . LYS A 1 168 ? 14.822 8.023 -14.601 1.00 90.50 168 LYS A C 1
ATOM 1319 O O . LYS A 1 168 ? 14.950 6.995 -13.941 1.00 90.50 168 LYS A O 1
ATOM 1324 N N . VAL A 1 169 ? 15.168 9.224 -14.134 1.00 94.44 169 VAL A N 1
ATOM 1325 C CA . VAL A 1 169 ? 15.750 9.435 -12.797 1.00 94.44 169 VAL A CA 1
ATOM 1326 C C . VAL A 1 169 ? 14.788 8.974 -11.700 1.00 94.44 169 VAL A C 1
ATOM 1328 O O . VAL A 1 169 ? 15.197 8.279 -10.765 1.00 94.44 169 VAL A O 1
ATOM 1331 N N . VAL A 1 170 ? 13.500 9.306 -11.829 1.00 95.50 170 VAL A N 1
ATOM 1332 C CA . VAL A 1 170 ? 12.458 8.874 -10.886 1.00 95.50 170 VAL A CA 1
ATOM 1333 C C . VAL A 1 170 ? 12.337 7.345 -10.862 1.00 95.50 170 VAL A C 1
ATOM 1335 O O . VAL A 1 170 ? 12.312 6.754 -9.777 1.00 95.50 170 VAL A O 1
ATOM 1338 N N . CYS A 1 171 ? 12.333 6.694 -12.029 1.00 93.12 171 CYS A N 1
ATOM 1339 C CA . CYS A 1 171 ? 12.288 5.237 -12.144 1.00 93.12 171 CYS A CA 1
ATOM 1340 C C . CYS A 1 171 ? 13.544 4.565 -11.565 1.00 93.12 171 CYS A C 1
ATOM 1342 O O . CYS A 1 171 ? 13.406 3.651 -10.757 1.00 93.12 171 CYS A O 1
ATOM 1344 N N . THR A 1 172 ? 14.752 5.051 -11.870 1.00 94.50 172 THR A N 1
ATOM 1345 C CA . THR A 1 172 ? 16.016 4.513 -11.325 1.00 94.50 172 THR A CA 1
ATOM 1346 C C . THR A 1 172 ? 16.025 4.543 -9.797 1.00 94.50 172 THR A C 1
ATOM 1348 O O . THR A 1 172 ? 16.416 3.575 -9.146 1.00 94.50 172 THR A O 1
ATOM 1351 N N . ARG A 1 173 ? 15.526 5.625 -9.186 1.00 95.44 173 ARG A N 1
ATOM 1352 C CA . ARG A 1 173 ? 15.399 5.710 -7.723 1.00 95.44 173 ARG A CA 1
ATOM 1353 C C . ARG A 1 173 ? 14.430 4.661 -7.167 1.00 95.44 173 ARG A C 1
ATOM 1355 O O . ARG A 1 173 ? 14.718 4.049 -6.139 1.00 95.44 173 ARG A O 1
ATOM 1362 N N . ALA A 1 174 ? 13.302 4.425 -7.838 1.00 95.31 174 ALA A N 1
ATOM 1363 C CA . ALA A 1 174 ? 12.348 3.391 -7.437 1.00 95.31 174 ALA A CA 1
ATOM 1364 C C . ALA A 1 174 ? 12.924 1.968 -7.579 1.00 95.31 174 ALA A C 1
ATOM 1366 O O . ALA A 1 174 ? 12.692 1.137 -6.697 1.00 95.31 174 ALA A O 1
ATOM 1367 N N . VAL A 1 175 ? 13.722 1.707 -8.626 1.00 93.50 175 VAL A N 1
ATOM 1368 C CA . VAL A 1 175 ? 14.470 0.447 -8.798 1.00 93.50 175 VAL A CA 1
ATOM 1369 C C . VAL A 1 175 ? 15.488 0.262 -7.677 1.00 93.50 175 VAL A C 1
ATOM 1371 O O . VAL A 1 175 ? 15.558 -0.818 -7.094 1.00 93.50 175 VAL A O 1
ATOM 1374 N N . GLN A 1 176 ? 16.216 1.312 -7.288 1.00 94.19 176 GLN A N 1
ATOM 1375 C CA . GLN A 1 176 ? 17.162 1.219 -6.176 1.00 94.19 176 GLN A CA 1
ATOM 1376 C C . GLN A 1 176 ? 16.461 0.887 -4.848 1.00 94.19 176 GLN A C 1
ATOM 1378 O O . GLN A 1 176 ? 16.896 -0.013 -4.132 1.00 94.19 176 GLN A O 1
ATOM 1383 N N . HIS A 1 177 ? 15.330 1.533 -4.542 1.00 94.25 177 HIS A N 1
ATOM 1384 C CA . HIS A 1 177 ? 14.527 1.175 -3.367 1.00 94.25 177 HIS A CA 1
ATOM 1385 C C . HIS A 1 177 ? 13.988 -0.257 -3.430 1.00 94.25 177 HIS A C 1
ATOM 1387 O O . HIS A 1 177 ? 13.851 -0.917 -2.397 1.00 94.25 177 HIS A O 1
ATOM 1393 N N . LEU A 1 178 ? 13.692 -0.758 -4.630 1.00 91.75 178 LEU A N 1
ATOM 1394 C CA . LEU A 1 178 ? 13.287 -2.141 -4.834 1.00 91.75 178 LEU A CA 1
ATOM 1395 C C . LEU A 1 178 ? 14.453 -3.111 -4.583 1.00 91.75 178 LEU A C 1
ATOM 1397 O O . LEU A 1 178 ? 14.263 -4.111 -3.891 1.00 91.75 178 LEU A O 1
ATOM 1401 N N . ARG A 1 179 ? 15.663 -2.791 -5.063 1.00 91.50 179 ARG A N 1
ATOM 1402 C CA . ARG A 1 179 ? 16.899 -3.551 -4.801 1.00 91.50 179 ARG A CA 1
ATOM 1403 C C . ARG A 1 179 ? 17.155 -3.664 -3.296 1.00 91.50 179 ARG A C 1
ATOM 1405 O O . ARG A 1 179 ? 17.292 -4.775 -2.784 1.00 91.50 179 ARG A O 1
ATOM 1412 N N . ASP A 1 180 ? 17.093 -2.544 -2.575 1.00 90.44 180 ASP A N 1
ATOM 1413 C CA . ASP A 1 180 ? 17.221 -2.509 -1.112 1.00 90.44 180 ASP A CA 1
ATOM 1414 C C . ASP A 1 180 ? 16.143 -3.370 -0.432 1.00 90.44 180 ASP A C 1
ATOM 1416 O O . ASP A 1 180 ? 16.408 -4.091 0.534 1.00 90.44 180 ASP A O 1
ATOM 1420 N N . TRP A 1 181 ? 14.914 -3.330 -0.952 1.00 91.06 181 TRP A N 1
ATOM 1421 C CA . TRP A 1 181 ? 13.790 -4.105 -0.439 1.00 91.06 181 TRP A CA 1
ATOM 1422 C C . TRP A 1 181 ? 13.956 -5.619 -0.611 1.00 91.06 181 TRP A C 1
ATOM 1424 O O . TRP A 1 181 ? 13.669 -6.371 0.326 1.00 91.06 181 TRP A O 1
ATOM 1434 N N . TYR A 1 182 ? 14.500 -6.081 -1.739 1.00 89.25 182 TYR A N 1
ATOM 1435 C CA . TYR A 1 182 ? 14.744 -7.507 -1.979 1.00 89.25 182 TYR A CA 1
ATOM 1436 C C . TYR A 1 182 ? 15.735 -8.136 -0.994 1.00 89.25 182 TYR A C 1
ATOM 1438 O O . TYR A 1 182 ? 15.589 -9.317 -0.667 1.00 89.25 182 TYR A O 1
ATOM 1446 N N . HIS A 1 183 ? 16.678 -7.365 -0.442 1.00 86.81 183 HIS A N 1
ATOM 1447 C CA . HIS A 1 183 ? 17.567 -7.858 0.617 1.00 86.81 183 HIS A CA 1
ATOM 1448 C C . HIS A 1 183 ? 16.807 -8.274 1.892 1.00 86.81 183 HIS A C 1
ATOM 1450 O O . HIS A 1 183 ? 17.298 -9.100 2.664 1.00 86.81 183 HIS A O 1
ATOM 1456 N N . MET A 1 184 ? 15.605 -7.727 2.117 1.00 83.38 184 MET A N 1
ATOM 1457 C CA . MET A 1 184 ? 14.795 -7.958 3.320 1.00 83.38 184 MET A CA 1
ATOM 1458 C C . MET A 1 184 ? 13.730 -9.052 3.157 1.00 83.38 184 MET A C 1
ATOM 1460 O O . MET A 1 184 ? 13.276 -9.609 4.155 1.00 83.38 184 MET A O 1
ATOM 1464 N N . VAL A 1 185 ? 13.296 -9.338 1.926 1.00 78.62 185 VAL A N 1
ATOM 1465 C CA . VAL A 1 185 ? 12.011 -10.010 1.654 1.00 78.62 185 VAL A CA 1
ATOM 1466 C C . VAL A 1 185 ? 12.143 -11.450 1.153 1.00 78.62 185 VAL A C 1
ATOM 1468 O O . VAL A 1 185 ? 11.144 -12.147 1.050 1.00 78.62 185 VAL A O 1
ATOM 1471 N N . ARG A 1 186 ? 13.347 -11.955 0.884 1.00 72.31 186 ARG A N 1
ATOM 1472 C CA . ARG A 1 186 ? 13.543 -13.283 0.272 1.00 72.31 186 ARG A CA 1
ATOM 1473 C C . ARG A 1 186 ? 12.903 -14.451 1.052 1.00 72.31 186 ARG A C 1
ATOM 1475 O O . ARG A 1 186 ? 13.172 -14.591 2.249 1.00 72.31 186 ARG A O 1
ATOM 1482 N N . PRO A 1 187 ? 12.125 -15.348 0.402 1.00 69.94 187 PRO A N 1
ATOM 1483 C CA . PRO A 1 187 ? 11.617 -15.302 -0.982 1.00 69.94 187 PRO A CA 1
ATOM 1484 C C . PRO A 1 187 ? 10.271 -14.554 -1.146 1.00 69.94 187 PRO A C 1
ATOM 1486 O O . PRO A 1 187 ? 9.828 -14.334 -2.270 1.00 69.94 187 PRO A O 1
ATOM 1489 N N . TYR A 1 188 ? 9.605 -14.190 -0.046 1.00 77.12 188 TYR A N 1
ATOM 1490 C CA . TYR A 1 188 ? 8.376 -13.388 0.009 1.00 77.12 188 TYR A CA 1
ATOM 1491 C C . TYR A 1 188 ? 8.230 -12.692 1.381 1.00 77.12 188 TYR A C 1
ATOM 1493 O O . TYR A 1 188 ? 8.804 -13.156 2.375 1.00 77.12 188 TYR A O 1
ATOM 1501 N N . PRO A 1 189 ? 7.448 -11.598 1.487 1.00 82.06 189 PRO A N 1
ATOM 1502 C CA . PRO A 1 189 ? 7.426 -10.775 2.694 1.00 82.06 189 PRO A CA 1
ATOM 1503 C C . PRO A 1 189 ? 6.757 -11.511 3.856 1.00 82.06 189 PRO A C 1
ATOM 1505 O O . PRO A 1 189 ? 5.579 -11.840 3.814 1.00 82.06 189 PRO A O 1
ATOM 1508 N N . ARG A 1 190 ? 7.496 -11.757 4.940 1.00 79.88 190 ARG A N 1
ATOM 1509 C CA . ARG A 1 190 ? 7.001 -12.558 6.081 1.00 79.88 190 ARG A CA 1
ATOM 1510 C C . ARG A 1 190 ? 6.166 -11.763 7.084 1.00 79.88 190 ARG A C 1
ATOM 1512 O O . ARG A 1 190 ? 5.605 -12.332 8.022 1.00 79.88 190 ARG A O 1
ATOM 1519 N N . SER A 1 191 ? 6.096 -10.449 6.920 1.00 79.75 191 SER A N 1
ATOM 1520 C CA . SER A 1 191 ? 5.389 -9.555 7.826 1.00 79.75 191 SER A CA 1
ATOM 1521 C C . SER A 1 191 ? 4.830 -8.340 7.095 1.00 79.75 191 SER A C 1
ATOM 1523 O O . SER A 1 191 ? 5.294 -7.959 6.021 1.00 79.75 191 SER A O 1
ATOM 1525 N N . TRP A 1 192 ? 3.801 -7.726 7.680 1.00 79.56 192 TRP A N 1
ATOM 1526 C CA . TRP A 1 192 ? 3.098 -6.610 7.049 1.00 79.56 192 TRP A CA 1
ATOM 1527 C C . TRP A 1 192 ? 3.984 -5.377 6.860 1.00 79.56 192 TRP A C 1
ATOM 1529 O O . TRP A 1 192 ? 3.884 -4.688 5.853 1.00 79.56 192 TRP A O 1
ATOM 1539 N N . ASP A 1 193 ? 4.913 -5.132 7.784 1.00 80.31 193 ASP A N 1
ATOM 1540 C CA . ASP A 1 193 ? 5.884 -4.045 7.658 1.00 80.31 193 ASP A CA 1
ATOM 1541 C C . ASP A 1 193 ? 6.789 -4.201 6.425 1.00 80.31 193 ASP A C 1
ATOM 1543 O O . ASP A 1 193 ? 7.194 -3.193 5.852 1.00 80.31 193 ASP A O 1
ATOM 1547 N N . MET A 1 194 ? 7.066 -5.433 5.979 1.00 86.50 194 MET A N 1
ATOM 1548 C CA . MET A 1 194 ? 7.808 -5.678 4.740 1.00 86.50 194 MET A CA 1
ATOM 1549 C C . MET A 1 194 ? 6.962 -5.356 3.508 1.00 86.50 194 MET A C 1
ATOM 1551 O O . MET A 1 194 ? 7.480 -4.753 2.573 1.00 86.50 194 MET A O 1
ATOM 1555 N N . VAL A 1 195 ? 5.670 -5.703 3.517 1.00 88.56 195 VAL A N 1
ATOM 1556 C CA . VAL A 1 195 ? 4.736 -5.373 2.424 1.00 88.56 195 VAL A CA 1
ATOM 1557 C C . VAL A 1 195 ? 4.624 -3.855 2.259 1.00 88.56 195 VAL A C 1
ATOM 1559 O O . VAL A 1 195 ? 4.750 -3.347 1.150 1.00 88.56 195 VAL A O 1
ATOM 1562 N N . LEU A 1 196 ? 4.470 -3.124 3.367 1.00 88.81 196 LEU A N 1
ATOM 1563 C CA . LEU A 1 196 ? 4.306 -1.667 3.367 1.00 88.81 196 LEU A CA 1
ATOM 1564 C C . LEU A 1 196 ? 5.580 -0.884 3.021 1.00 88.81 196 LEU A C 1
ATOM 1566 O O . LEU A 1 196 ? 5.498 0.285 2.649 1.00 88.81 196 LEU A O 1
ATOM 1570 N N . ARG A 1 197 ? 6.763 -1.489 3.171 1.00 89.62 197 ARG A N 1
ATOM 1571 C CA . ARG A 1 197 ? 8.030 -0.752 3.120 1.00 89.62 197 ARG A CA 1
ATOM 1572 C C . ARG A 1 197 ? 8.322 -0.139 1.759 1.00 89.62 197 ARG A C 1
ATOM 1574 O O . ARG A 1 197 ? 8.638 1.043 1.718 1.00 89.62 197 ARG A O 1
ATOM 1581 N N . TRP A 1 198 ? 8.232 -0.915 0.680 1.00 93.44 198 TRP A N 1
ATOM 1582 C CA . TRP A 1 198 ? 8.529 -0.388 -0.654 1.00 93.44 198 TRP A CA 1
ATOM 1583 C C . TRP A 1 198 ? 7.520 0.693 -1.090 1.00 93.44 198 TRP A C 1
ATOM 1585 O O . TRP A 1 198 ? 7.974 1.796 -1.405 1.00 93.44 198 TRP A O 1
ATOM 1595 N N . PRO A 1 199 ? 6.184 0.495 -0.970 1.00 93.31 199 PRO A N 1
ATOM 1596 C CA . PRO A 1 199 ? 5.207 1.570 -1.188 1.00 93.31 199 PRO A CA 1
ATOM 1597 C C . PRO A 1 199 ? 5.449 2.796 -0.301 1.00 93.31 199 PRO A C 1
ATOM 1599 O O . PRO A 1 199 ? 5.191 3.922 -0.699 1.00 93.31 199 PRO A O 1
ATOM 1602 N N . GLY A 1 200 ? 5.980 2.599 0.905 1.00 91.25 200 GLY A N 1
ATOM 1603 C CA . GLY A 1 200 ? 6.374 3.674 1.809 1.00 91.25 200 GLY A CA 1
ATOM 1604 C C . GLY A 1 200 ? 7.631 4.455 1.403 1.00 91.25 200 GLY A C 1
ATOM 1605 O O . GLY A 1 200 ? 7.886 5.512 1.979 1.00 91.25 200 GLY A O 1
ATOM 1606 N N . THR A 1 201 ? 8.427 3.944 0.458 1.00 90.69 201 THR A N 1
ATOM 1607 C CA . THR A 1 201 ? 9.676 4.566 -0.026 1.00 90.69 201 THR A CA 1
ATOM 1608 C C . THR A 1 201 ? 9.560 5.224 -1.397 1.00 90.69 201 THR A C 1
ATOM 1610 O O . THR A 1 201 ? 10.437 6.008 -1.752 1.00 90.69 201 THR A O 1
ATOM 1613 N N . ILE A 1 202 ? 8.505 4.939 -2.165 1.00 91.06 202 ILE A N 1
ATOM 1614 C CA . ILE A 1 202 ? 8.310 5.581 -3.470 1.00 91.06 202 ILE A CA 1
ATOM 1615 C C . ILE A 1 202 ? 8.023 7.078 -3.304 1.00 91.06 202 ILE A C 1
ATOM 1617 O O . ILE A 1 202 ? 7.408 7.522 -2.328 1.00 91.06 202 ILE A O 1
ATOM 1621 N N . SER A 1 203 ? 8.474 7.863 -4.276 1.00 93.00 203 SER A N 1
ATOM 1622 C CA . SER A 1 203 ? 8.319 9.312 -4.256 1.00 93.00 203 SER A CA 1
ATOM 1623 C C . SER A 1 203 ? 6.964 9.759 -4.827 1.00 93.00 203 SER A C 1
ATOM 1625 O O . SER A 1 203 ? 6.335 8.997 -5.564 1.00 93.00 203 SER A O 1
ATOM 1627 N N . PRO A 1 204 ? 6.506 10.992 -4.533 1.00 92.25 204 PRO A N 1
ATOM 1628 C CA . PRO A 1 204 ? 5.290 11.541 -5.139 1.00 92.25 204 PRO A CA 1
ATOM 1629 C C . PRO A 1 204 ? 5.354 11.587 -6.670 1.00 92.25 204 PRO A C 1
ATOM 1631 O O . PRO A 1 204 ? 4.350 11.354 -7.333 1.00 92.25 204 PRO A O 1
ATOM 1634 N N . GLU A 1 205 ? 6.539 11.829 -7.239 1.00 94.44 205 GLU A N 1
ATOM 1635 C CA . GLU A 1 205 ? 6.726 11.838 -8.694 1.00 94.44 205 GLU A CA 1
ATOM 1636 C C . GLU A 1 205 ? 6.528 10.438 -9.289 1.00 94.44 205 GLU A C 1
ATOM 1638 O O . GLU A 1 205 ? 5.926 10.298 -10.348 1.00 94.44 205 GLU A O 1
ATOM 1643 N N . PHE A 1 206 ? 6.975 9.386 -8.594 1.00 94.31 206 PHE A N 1
ATOM 1644 C CA . PHE A 1 206 ? 6.753 8.010 -9.040 1.00 94.31 206 PHE A CA 1
ATOM 1645 C C . PHE A 1 206 ? 5.269 7.612 -8.957 1.00 94.31 206 PHE A C 1
ATOM 1647 O O . PHE A 1 206 ? 4.764 6.951 -9.862 1.00 94.31 206 PHE A O 1
ATOM 1654 N N . ASP A 1 207 ? 4.552 8.047 -7.913 1.00 91.88 207 ASP A N 1
ATOM 1655 C CA . ASP A 1 207 ? 3.094 7.857 -7.806 1.00 91.88 207 ASP A CA 1
ATOM 1656 C C . ASP A 1 207 ? 2.350 8.542 -8.965 1.00 91.88 207 ASP A C 1
ATOM 1658 O O . ASP A 1 207 ? 1.463 7.948 -9.578 1.00 91.88 207 ASP A O 1
ATOM 1662 N N . ALA A 1 208 ? 2.773 9.754 -9.344 1.00 92.50 208 ALA A N 1
ATOM 1663 C CA . ALA A 1 208 ? 2.225 10.447 -10.506 1.00 92.50 208 ALA A CA 1
ATOM 1664 C C . ALA A 1 208 ? 2.451 9.660 -11.809 1.00 92.50 208 ALA A C 1
ATOM 1666 O O . ALA A 1 208 ? 1.523 9.540 -12.608 1.00 92.50 208 ALA A O 1
ATOM 1667 N N . LEU A 1 209 ? 3.634 9.064 -12.003 1.00 91.62 209 LEU A N 1
ATOM 1668 C CA . LEU A 1 209 ? 3.912 8.210 -13.164 1.00 91.62 209 LEU A CA 1
ATOM 1669 C C . LEU A 1 209 ? 3.005 6.971 -13.208 1.00 91.62 209 LEU A C 1
ATOM 1671 O O . LEU A 1 209 ? 2.508 6.618 -14.279 1.00 91.62 209 LEU A O 1
ATOM 1675 N N . LEU A 1 210 ? 2.737 6.332 -12.063 1.00 89.62 210 LEU A N 1
ATOM 1676 C CA . LEU A 1 210 ? 1.792 5.210 -11.986 1.00 89.62 210 LEU A CA 1
ATOM 1677 C C . LEU A 1 210 ? 0.380 5.635 -12.408 1.00 89.62 210 LEU A C 1
ATOM 1679 O O . LEU A 1 210 ? -0.211 4.999 -13.286 1.00 89.62 210 LEU A O 1
ATOM 1683 N N . ARG A 1 211 ? -0.119 6.749 -11.857 1.00 89.38 211 ARG A N 1
ATOM 1684 C CA . ARG A 1 211 ? -1.448 7.308 -12.175 1.00 89.38 211 ARG A CA 1
ATOM 1685 C C . ARG A 1 211 ? -1.579 7.737 -13.636 1.00 89.38 211 ARG A C 1
ATOM 1687 O O . ARG A 1 211 ? -2.657 7.661 -14.212 1.00 89.38 211 ARG A O 1
ATOM 1694 N N . GLN A 1 212 ? -0.479 8.150 -14.261 1.00 87.75 212 GLN A N 1
ATOM 1695 C CA . GLN A 1 212 ? -0.426 8.490 -15.686 1.00 87.75 212 GLN A CA 1
ATOM 1696 C C . GLN A 1 212 ? -0.342 7.261 -16.609 1.00 87.75 212 GLN A C 1
ATOM 1698 O O . GLN A 1 212 ? -0.337 7.417 -17.831 1.00 87.75 212 GLN A O 1
ATOM 1703 N N . GLY A 1 213 ? -0.257 6.044 -16.061 1.00 81.38 213 GLY A N 1
ATOM 1704 C CA . GLY A 1 213 ? -0.095 4.828 -16.858 1.00 81.38 213 GLY A CA 1
ATOM 1705 C C . GLY A 1 213 ? 1.303 4.684 -17.469 1.00 81.38 213 GLY A C 1
ATOM 1706 O O . GLY A 1 213 ? 1.457 4.000 -18.479 1.00 81.38 213 GLY A O 1
ATOM 1707 N N . HIS A 1 214 ? 2.327 5.330 -16.897 1.00 84.31 214 HIS A N 1
ATOM 1708 C CA . HIS A 1 214 ? 3.692 5.264 -17.415 1.00 84.31 214 HIS A CA 1
ATOM 1709 C C . HIS A 1 214 ? 4.224 3.830 -17.332 1.00 84.31 214 HIS A C 1
ATOM 1711 O O . HIS A 1 214 ? 4.382 3.278 -16.238 1.00 84.31 214 HIS A O 1
ATOM 1717 N N . LEU A 1 215 ? 4.543 3.225 -18.480 1.00 82.38 215 LEU A N 1
ATOM 1718 C CA . LEU A 1 215 ? 4.855 1.800 -18.524 1.00 82.38 215 LEU A CA 1
ATOM 1719 C C . LEU A 1 215 ? 6.009 1.410 -17.599 1.00 82.38 215 LEU A C 1
ATOM 1721 O O . LEU A 1 215 ? 5.904 0.421 -16.879 1.00 82.38 215 LEU A O 1
ATOM 1725 N N . MET A 1 216 ? 7.100 2.181 -17.584 1.00 85.19 216 MET A N 1
ATOM 1726 C CA . MET A 1 216 ? 8.253 1.827 -16.754 1.00 85.19 216 MET A CA 1
ATOM 1727 C C . MET A 1 216 ? 7.885 1.800 -15.263 1.00 85.19 216 MET A C 1
ATOM 1729 O O . MET A 1 216 ? 8.339 0.929 -14.526 1.00 85.19 216 MET A O 1
ATOM 1733 N N . ALA A 1 217 ? 6.991 2.688 -14.820 1.00 90.19 217 ALA A N 1
ATOM 1734 C CA . ALA A 1 217 ? 6.537 2.696 -13.434 1.00 90.19 217 ALA A CA 1
ATOM 1735 C C . ALA A 1 217 ? 5.719 1.430 -13.123 1.00 90.19 217 ALA A C 1
ATOM 1737 O O . ALA A 1 217 ? 5.932 0.793 -12.091 1.00 90.19 217 ALA A O 1
ATOM 1738 N N . TRP A 1 218 ? 4.861 1.007 -14.056 1.00 85.88 218 TRP A N 1
ATOM 1739 C CA . TRP A 1 218 ? 4.073 -0.222 -13.941 1.00 85.88 218 TRP A CA 1
ATOM 1740 C C . TRP A 1 218 ? 4.912 -1.504 -13.989 1.00 85.88 218 TRP A C 1
ATOM 1742 O O . TRP A 1 218 ? 4.635 -2.429 -13.228 1.00 85.88 218 TRP A O 1
ATOM 1752 N N . ILE A 1 219 ? 5.970 -1.566 -14.805 1.00 84.00 219 ILE A N 1
ATOM 1753 C CA . ILE A 1 219 ? 6.897 -2.713 -14.821 1.00 84.00 219 ILE A CA 1
ATOM 1754 C C . ILE A 1 219 ? 7.656 -2.807 -13.487 1.00 84.00 219 ILE A C 1
ATOM 1756 O O . ILE A 1 219 ? 7.768 -3.895 -12.918 1.00 84.00 219 ILE A O 1
ATOM 1760 N N . ILE A 1 220 ? 8.132 -1.677 -12.949 1.00 89.25 220 ILE A N 1
ATOM 1761 C CA . ILE A 1 220 ? 8.782 -1.632 -11.628 1.00 89.25 220 ILE A CA 1
ATOM 1762 C C . ILE A 1 220 ? 7.800 -2.092 -10.538 1.00 89.25 220 ILE A C 1
ATOM 1764 O O . ILE A 1 220 ? 8.146 -2.918 -9.691 1.00 89.25 220 ILE A O 1
ATOM 1768 N N . PHE A 1 221 ? 6.555 -1.613 -10.579 1.00 89.50 221 PHE A N 1
ATOM 1769 C CA . PHE A 1 221 ? 5.500 -2.043 -9.661 1.00 89.50 221 PHE A CA 1
ATOM 1770 C C . PHE A 1 221 ? 5.193 -3.546 -9.772 1.00 89.50 221 PHE A C 1
ATOM 1772 O O . PHE A 1 221 ? 5.003 -4.217 -8.754 1.00 89.50 221 PHE A O 1
ATOM 1779 N N . ALA A 1 222 ? 5.213 -4.107 -10.983 1.00 84.00 222 ALA A N 1
ATOM 1780 C CA . ALA A 1 222 ? 5.026 -5.537 -11.204 1.00 84.00 222 ALA A CA 1
ATOM 1781 C C . ALA A 1 222 ? 6.090 -6.373 -10.472 1.00 84.00 222 ALA A C 1
ATOM 1783 O O . ALA A 1 222 ? 5.767 -7.410 -9.892 1.00 84.00 222 ALA A O 1
ATOM 1784 N N . HIS A 1 223 ? 7.344 -5.907 -10.426 1.00 84.19 223 HIS A N 1
ATOM 1785 C CA . HIS A 1 223 ? 8.401 -6.599 -9.682 1.00 84.19 223 HIS A CA 1
ATOM 1786 C C . HIS A 1 223 ? 8.125 -6.625 -8.171 1.00 84.19 223 HIS A C 1
ATOM 1788 O O . HIS A 1 223 ? 8.353 -7.648 -7.529 1.00 84.19 223 HIS A O 1
ATOM 1794 N N . TRP A 1 224 ? 7.552 -5.561 -7.599 1.00 88.88 224 TRP A N 1
ATOM 1795 C CA . TRP A 1 224 ? 7.087 -5.584 -6.207 1.00 88.88 224 TRP A CA 1
ATOM 1796 C C . TRP A 1 224 ? 5.895 -6.536 -5.998 1.00 88.88 224 TRP A C 1
ATOM 1798 O O . TRP A 1 224 ? 5.839 -7.246 -4.990 1.00 88.88 224 TRP A O 1
ATOM 1808 N N . CYS A 1 225 ? 4.967 -6.609 -6.958 1.00 84.31 225 CYS A N 1
ATOM 1809 C CA . CYS A 1 225 ? 3.799 -7.490 -6.872 1.00 84.31 225 CYS A CA 1
ATOM 1810 C C . CYS A 1 225 ? 4.175 -8.974 -6.823 1.00 84.31 225 CYS A C 1
ATOM 1812 O O . CYS A 1 225 ? 3.498 -9.742 -6.144 1.00 84.31 225 CYS A O 1
ATOM 1814 N N . VAL A 1 226 ? 5.257 -9.383 -7.492 1.00 81.25 226 VAL A N 1
ATOM 1815 C CA . VAL A 1 226 ? 5.660 -10.794 -7.593 1.00 81.25 226 VAL A CA 1
ATOM 1816 C C . VAL A 1 226 ? 5.903 -11.447 -6.217 1.00 81.25 226 VAL A C 1
ATOM 1818 O O . VAL A 1 226 ? 5.246 -12.448 -5.919 1.00 81.25 226 VAL A O 1
ATOM 1821 N N . PRO A 1 227 ? 6.773 -10.923 -5.326 1.00 81.06 227 PRO A N 1
ATOM 1822 C CA . PRO A 1 227 ? 6.916 -11.492 -3.986 1.00 81.06 227 PRO A CA 1
ATOM 1823 C C . PRO A 1 227 ? 5.655 -11.339 -3.129 1.00 81.06 227 PRO A C 1
ATOM 1825 O O . PRO A 1 227 ? 5.375 -12.208 -2.307 1.00 81.06 227 PRO A O 1
ATOM 1828 N N . VAL A 1 228 ? 4.887 -10.259 -3.305 1.00 82.38 228 VAL A N 1
ATOM 1829 C CA . VAL A 1 228 ? 3.646 -10.012 -2.546 1.00 82.38 228 VAL A CA 1
ATOM 1830 C C . VAL A 1 228 ? 2.555 -11.017 -2.911 1.00 82.38 228 VAL A C 1
ATOM 1832 O O . VAL A 1 228 ? 1.842 -11.481 -2.024 1.00 82.38 228 VAL A O 1
ATOM 1835 N N . HIS A 1 229 ? 2.466 -11.432 -4.175 1.00 77.88 229 HIS A N 1
ATOM 1836 C CA . HIS A 1 229 ? 1.510 -12.439 -4.627 1.00 77.88 229 HIS A CA 1
ATOM 1837 C C . HIS A 1 229 ? 1.718 -13.796 -3.947 1.00 77.88 229 HIS A C 1
ATOM 1839 O O . HIS A 1 229 ? 0.756 -14.516 -3.711 1.00 77.88 229 HIS A O 1
ATOM 1845 N N . ARG A 1 230 ? 2.938 -14.124 -3.509 1.00 74.31 230 ARG A N 1
ATOM 1846 C CA . ARG A 1 230 ? 3.197 -15.354 -2.736 1.00 74.31 230 ARG A CA 1
ATOM 1847 C C . ARG A 1 230 ? 2.494 -15.372 -1.364 1.00 74.31 230 ARG A C 1
ATOM 1849 O O . ARG A 1 230 ? 2.523 -16.383 -0.668 1.00 74.31 230 ARG A O 1
ATOM 1856 N N . LEU A 1 231 ? 1.834 -14.276 -0.972 1.00 71.25 231 LEU A N 1
ATOM 1857 C CA . LEU A 1 231 ? 0.919 -14.205 0.169 1.00 71.25 231 LEU A CA 1
ATOM 1858 C C . LEU A 1 231 ? -0.531 -14.618 -0.157 1.00 71.25 231 LEU A C 1
ATOM 1860 O O . LEU A 1 231 ? -1.378 -14.544 0.738 1.00 71.25 231 LEU A O 1
ATOM 1864 N N . SER A 1 232 ? -0.815 -15.060 -1.389 1.00 62.19 232 SER A N 1
ATOM 1865 C CA . SER A 1 232 ? -2.147 -15.385 -1.937 1.00 62.19 232 SER A CA 1
ATOM 1866 C C . SER A 1 232 ? -2.962 -16.397 -1.132 1.00 62.19 232 SER A C 1
ATOM 1868 O O . SER A 1 232 ? -4.179 -16.420 -1.250 1.00 62.19 232 SER A O 1
ATOM 1870 N N . LYS A 1 233 ? -2.346 -17.155 -0.214 1.00 72.00 233 LYS A N 1
ATOM 1871 C CA . LYS A 1 233 ? -3.075 -18.012 0.743 1.00 72.00 233 LYS A CA 1
ATOM 1872 C C . LYS A 1 233 ? -4.015 -17.237 1.684 1.00 72.00 233 LYS A C 1
ATOM 1874 O O . LYS A 1 233 ? -4.757 -17.846 2.449 1.00 72.00 233 LYS A O 1
ATOM 1879 N N . ARG A 1 234 ? -3.960 -15.900 1.708 1.00 84.69 234 ARG A N 1
ATOM 1880 C CA . ARG A 1 234 ? -4.857 -15.050 2.505 1.00 84.69 234 ARG A CA 1
ATOM 1881 C C . ARG A 1 234 ? -6.020 -14.559 1.645 1.00 84.69 234 ARG A C 1
ATOM 1883 O O . ARG A 1 234 ? -5.784 -13.924 0.624 1.00 84.69 234 ARG A O 1
ATOM 1890 N N . TRP A 1 235 ? -7.249 -14.721 2.139 1.00 88.75 235 TRP A N 1
ATOM 1891 C CA . TRP A 1 235 ? -8.500 -14.355 1.446 1.00 88.75 235 TRP A CA 1
ATOM 1892 C C . TRP A 1 235 ? -8.521 -12.941 0.830 1.00 88.75 235 TRP A C 1
ATOM 1894 O O . TRP A 1 235 ? -9.164 -12.708 -0.191 1.00 88.75 235 TRP A O 1
ATOM 1904 N N . PHE A 1 236 ? -7.829 -11.981 1.456 1.00 87.75 236 PHE A N 1
ATOM 1905 C CA . PHE A 1 236 ? -7.799 -10.585 1.015 1.00 87.75 236 PHE A CA 1
ATOM 1906 C C . PHE A 1 236 ? -6.750 -10.289 -0.067 1.00 87.75 236 PHE A C 1
ATOM 1908 O O . PHE A 1 236 ? -6.838 -9.244 -0.695 1.00 87.75 236 PHE A O 1
ATOM 1915 N N . ILE A 1 237 ? -5.768 -11.173 -0.277 1.00 83.94 237 ILE A N 1
ATOM 1916 C CA . ILE A 1 237 ? -4.761 -11.085 -1.360 1.00 83.94 237 ILE A CA 1
ATOM 1917 C C . ILE A 1 237 ? -5.134 -12.015 -2.520 1.00 83.94 237 ILE A C 1
ATOM 1919 O O . ILE A 1 237 ? -4.621 -11.870 -3.626 1.00 83.94 237 ILE A O 1
ATOM 1923 N N . ASP A 1 238 ? -6.031 -12.966 -2.283 1.00 81.50 238 ASP A N 1
ATOM 1924 C CA . ASP A 1 238 ? -6.572 -13.835 -3.318 1.00 81.50 238 ASP A CA 1
ATOM 1925 C C . ASP A 1 238 ? -7.198 -13.026 -4.472 1.00 81.50 238 ASP A C 1
ATOM 1927 O O . ASP A 1 238 ? -8.093 -12.205 -4.236 1.00 81.50 238 ASP A O 1
ATOM 1931 N N . GLY A 1 239 ? -6.692 -13.245 -5.692 1.00 76.38 239 GLY A N 1
ATOM 1932 C CA . GLY A 1 239 ? -7.010 -12.490 -6.913 1.00 76.38 239 GLY A CA 1
ATOM 1933 C C . GLY A 1 239 ? -6.105 -11.280 -7.212 1.00 76.38 239 GLY A C 1
ATOM 1934 O O . GLY A 1 239 ? -6.309 -10.583 -8.206 1.00 76.38 239 GLY A O 1
ATOM 1935 N N . TRP A 1 240 ? -5.120 -10.969 -6.356 1.00 80.88 240 TRP A N 1
ATOM 1936 C CA . TRP A 1 240 ? -4.277 -9.770 -6.507 1.00 80.88 240 TRP A CA 1
ATOM 1937 C C . TRP A 1 240 ? -3.388 -9.790 -7.761 1.00 80.88 240 TRP A C 1
ATOM 1939 O O . TRP A 1 240 ? -3.168 -8.746 -8.381 1.00 80.88 240 TRP A O 1
ATOM 1949 N N . ALA A 1 241 ? -2.857 -10.954 -8.153 1.00 75.06 241 ALA A N 1
ATOM 1950 C CA . ALA A 1 241 ? -2.017 -11.034 -9.352 1.00 75.06 241 ALA A CA 1
ATOM 1951 C C . ALA A 1 241 ? -2.837 -10.763 -10.611 1.00 75.06 241 ALA A C 1
ATOM 1953 O O . ALA A 1 241 ? -2.413 -10.008 -11.479 1.00 75.06 241 ALA A O 1
ATOM 1954 N N . GLU A 1 242 ? -4.035 -11.328 -10.682 1.00 73.69 242 GLU A N 1
ATOM 1955 C CA . GLU A 1 242 ? -4.974 -11.158 -11.779 1.00 73.69 242 GLU A CA 1
ATOM 1956 C C . GLU A 1 242 ? -5.423 -9.698 -11.879 1.00 73.69 242 GLU A C 1
ATOM 1958 O O . GLU A 1 242 ? -5.371 -9.112 -12.963 1.00 73.69 242 GLU A O 1
ATOM 1963 N N . ALA A 1 243 ? -5.768 -9.090 -10.738 1.00 75.81 243 ALA A N 1
ATOM 1964 C CA . ALA A 1 243 ? -6.181 -7.692 -10.649 1.00 75.81 243 ALA A CA 1
ATOM 1965 C C . ALA A 1 243 ? -5.085 -6.721 -11.106 1.00 75.81 243 ALA A C 1
ATOM 1967 O O . ALA A 1 243 ? -5.375 -5.733 -11.773 1.00 75.81 243 ALA A O 1
ATOM 1968 N N . THR A 1 244 ? -3.820 -7.003 -10.783 1.00 75.06 244 THR A N 1
ATOM 1969 C CA . THR A 1 244 ? -2.688 -6.155 -11.193 1.00 75.06 244 THR A CA 1
ATOM 1970 C C . THR A 1 244 ? -2.229 -6.415 -12.626 1.00 75.06 244 THR A C 1
ATOM 1972 O O . THR A 1 244 ? -1.737 -5.496 -13.283 1.00 75.06 244 THR A O 1
ATOM 1975 N N . ARG A 1 245 ? -2.442 -7.625 -13.160 1.00 72.81 245 ARG A N 1
ATOM 1976 C CA . ARG A 1 245 ? -2.028 -8.010 -14.517 1.00 72.81 245 ARG A CA 1
ATOM 1977 C C . ARG A 1 245 ? -2.713 -7.184 -15.603 1.00 72.81 245 ARG A C 1
ATOM 1979 O O . ARG A 1 245 ? -2.038 -6.740 -16.528 1.00 72.81 245 ARG A O 1
ATOM 1986 N N . THR A 1 246 ? -4.026 -6.982 -15.511 1.00 70.12 246 THR A N 1
ATOM 1987 C CA . THR A 1 246 ? -4.794 -6.299 -16.567 1.00 70.12 246 THR A CA 1
ATOM 1988 C C . THR A 1 246 ? -4.404 -4.821 -16.718 1.00 70.12 246 THR A C 1
ATOM 1990 O O . THR A 1 246 ? -4.148 -4.392 -17.841 1.00 70.12 246 THR A O 1
ATOM 1993 N N . PRO A 1 247 ? -4.245 -4.029 -15.642 1.00 68.88 247 PRO A N 1
ATOM 1994 C CA . PRO A 1 247 ? -3.743 -2.657 -15.755 1.00 68.88 247 PRO A CA 1
ATOM 1995 C C . PRO A 1 247 ? -2.307 -2.572 -16.280 1.00 68.88 247 PRO A C 1
ATOM 1997 O O . PRO A 1 247 ? -2.023 -1.716 -17.117 1.00 68.88 247 PRO A O 1
ATOM 2000 N N . ILE A 1 248 ? -1.423 -3.495 -15.876 1.00 68.62 248 ILE A N 1
ATOM 2001 C CA . ILE A 1 248 ? -0.056 -3.597 -16.422 1.00 68.62 248 ILE A CA 1
ATOM 2002 C C . ILE A 1 248 ? -0.101 -3.862 -17.934 1.00 68.62 248 ILE A C 1
ATOM 2004 O O . ILE A 1 248 ? 0.607 -3.213 -18.707 1.00 68.62 248 ILE A O 1
ATOM 2008 N N . TYR A 1 249 ? -0.966 -4.785 -18.360 1.00 67.75 249 TYR A N 1
ATOM 2009 C CA . TYR A 1 249 ? -1.206 -5.085 -19.767 1.00 67.75 249 TYR A CA 1
ATOM 2010 C C . TYR A 1 249 ? -1.722 -3.853 -20.527 1.00 67.75 249 TYR A C 1
ATOM 2012 O O . TYR A 1 249 ? -1.163 -3.482 -21.557 1.00 67.75 249 TYR A O 1
ATOM 2020 N N . ASN A 1 250 ? -2.733 -3.161 -20.002 1.00 66.69 250 ASN A N 1
ATOM 2021 C CA . ASN A 1 250 ? -3.334 -1.996 -20.657 1.00 66.69 250 ASN A CA 1
ATOM 2022 C C . ASN A 1 250 ? -2.348 -0.821 -20.775 1.00 66.69 250 ASN A C 1
ATOM 2024 O O . ASN A 1 250 ? -2.293 -0.163 -21.816 1.00 66.69 250 ASN A O 1
ATOM 2028 N N . ALA A 1 251 ? -1.519 -0.588 -19.751 1.00 64.81 251 ALA A N 1
ATOM 2029 C CA . ALA A 1 251 ? -0.436 0.396 -19.802 1.00 64.81 251 ALA A CA 1
ATOM 2030 C C . ALA A 1 251 ? 0.593 0.066 -20.902 1.00 64.81 251 ALA A C 1
ATOM 2032 O O . ALA A 1 251 ? 1.148 0.965 -21.546 1.00 64.81 251 ALA A O 1
ATOM 2033 N N . SER A 1 252 ? 0.816 -1.227 -21.157 1.00 63.34 252 SER A N 1
ATOM 2034 C CA . SER A 1 252 ? 1.691 -1.708 -22.229 1.00 63.34 252 SER A CA 1
ATOM 2035 C C . SER A 1 252 ? 1.118 -1.455 -23.625 1.00 63.34 252 SER A C 1
ATOM 2037 O O . SER A 1 252 ? 1.813 -0.879 -24.461 1.00 63.34 252 SER A O 1
ATOM 2039 N N . GLU A 1 253 ? -0.165 -1.756 -23.843 1.00 58.94 253 GLU A N 1
ATOM 2040 C CA . GLU A 1 253 ? -0.872 -1.526 -25.112 1.00 58.94 253 GLU A CA 1
ATOM 2041 C C . GLU A 1 253 ? -0.955 -0.035 -25.454 1.00 58.94 253 GLU A C 1
ATOM 2043 O O . GLU A 1 253 ? -0.678 0.373 -26.579 1.00 58.94 253 GLU A O 1
ATOM 2048 N N . HIS A 1 254 ? -1.266 0.820 -24.474 1.00 58.31 254 HIS A N 1
ATOM 2049 C CA . HIS A 1 254 ? -1.273 2.275 -24.669 1.00 58.31 254 HIS A CA 1
ATOM 2050 C C . HIS A 1 254 ? 0.105 2.834 -25.044 1.00 58.31 254 HIS A C 1
ATOM 2052 O O . HIS A 1 254 ? 0.199 3.780 -25.830 1.00 58.31 254 HIS A O 1
ATOM 2058 N N . SER A 1 255 ? 1.178 2.254 -24.507 1.00 53.91 255 SER A N 1
ATOM 2059 C CA . SER A 1 255 ? 2.547 2.657 -24.842 1.00 53.91 255 SER A CA 1
ATOM 2060 C C . SER A 1 255 ? 2.980 2.130 -26.219 1.00 53.91 255 SER A C 1
ATOM 2062 O O . SER A 1 255 ? 3.667 2.841 -26.956 1.00 53.91 255 SER A O 1
ATOM 2064 N N . TYR A 1 256 ? 2.519 0.935 -26.601 1.00 48.78 256 TYR A N 1
ATOM 2065 C CA . TYR A 1 256 ? 2.706 0.352 -27.932 1.00 48.78 256 TYR A CA 1
ATOM 2066 C C . TYR A 1 256 ? 1.958 1.133 -29.023 1.00 48.78 256 TYR A C 1
ATOM 2068 O O . TYR A 1 256 ? 2.562 1.517 -30.022 1.00 48.78 256 TYR A O 1
ATOM 2076 N N . ALA A 1 257 ? 0.685 1.476 -28.804 1.00 50.44 257 ALA A N 1
ATOM 2077 C CA . ALA A 1 257 ? -0.122 2.274 -29.732 1.00 50.44 257 ALA A CA 1
ATOM 2078 C C . ALA A 1 257 ? 0.456 3.681 -29.985 1.00 50.44 257 ALA A C 1
ATOM 2080 O O . ALA A 1 257 ? 0.219 4.276 -31.034 1.00 50.44 257 ALA A O 1
ATOM 2081 N N . ARG A 1 258 ? 1.251 4.210 -29.044 1.00 52.41 258 ARG A N 1
ATOM 2082 C CA . ARG A 1 258 ? 2.005 5.469 -29.190 1.00 52.41 258 ARG A CA 1
ATOM 2083 C C . ARG A 1 258 ? 3.378 5.295 -29.857 1.00 52.41 258 ARG A C 1
ATOM 2085 O O . ARG A 1 258 ? 4.145 6.251 -29.897 1.00 52.41 258 ARG A O 1
ATOM 2092 N N . GLY A 1 259 ? 3.705 4.098 -30.351 1.00 43.50 259 GLY A N 1
ATOM 2093 C CA . GLY A 1 259 ? 4.954 3.799 -31.058 1.00 43.50 259 GLY A CA 1
ATOM 2094 C C . GLY A 1 259 ? 6.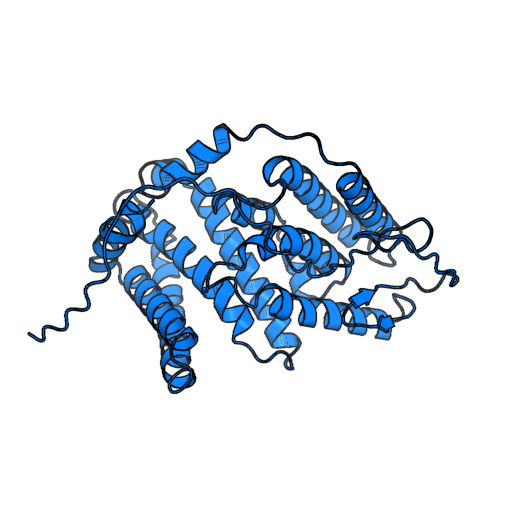208 3.785 -30.178 1.00 43.50 259 GLY A C 1
ATOM 2095 O O . GLY A 1 259 ? 7.317 3.787 -30.708 1.00 43.50 259 GLY A O 1
ATOM 2096 N N . LYS A 1 260 ? 6.063 3.771 -28.844 1.00 44.44 260 LYS A N 1
ATOM 2097 C CA . LYS A 1 260 ? 7.194 3.829 -27.898 1.00 44.44 260 LYS A CA 1
ATOM 2098 C C . LYS A 1 260 ? 7.853 2.466 -27.635 1.00 44.44 260 LYS A C 1
ATOM 2100 O O . LYS A 1 260 ? 8.842 2.388 -26.915 1.00 44.44 260 LYS A O 1
ATOM 2105 N N . ILE A 1 261 ? 7.273 1.384 -28.158 1.00 41.25 261 ILE A N 1
ATOM 2106 C CA . ILE A 1 261 ? 7.618 -0.027 -27.902 1.00 41.25 261 ILE A CA 1
ATOM 2107 C C . ILE A 1 261 ? 7.335 -0.805 -29.188 1.00 41.25 261 ILE A C 1
ATOM 2109 O O . ILE A 1 261 ? 6.506 -0.357 -29.979 1.00 41.25 261 ILE A O 1
ATOM 2113 N N . GLY A 1 262 ? 7.980 -1.949 -29.426 1.00 32.66 262 GLY A N 1
ATOM 2114 C CA . GLY A 1 262 ? 7.713 -2.721 -30.635 1.00 32.66 262 GLY A CA 1
ATOM 2115 C C . GLY A 1 262 ? 7.362 -4.170 -30.378 1.00 32.66 262 GLY A C 1
ATOM 2116 O O . GLY A 1 262 ? 8.217 -4.994 -30.120 1.00 32.66 262 GLY A O 1
ATOM 2117 N N . SER A 1 263 ? 6.086 -4.440 -30.602 1.00 36.47 263 SER A N 1
ATOM 2118 C CA . SER A 1 263 ? 5.355 -5.698 -30.615 1.00 36.47 263 SER A CA 1
ATOM 2119 C C . SER A 1 263 ? 5.085 -6.340 -29.255 1.00 36.47 263 SER A C 1
ATOM 2121 O O . SER A 1 263 ? 5.650 -6.010 -28.215 1.00 36.47 263 SER A O 1
ATOM 2123 N N . PHE A 1 264 ? 4.061 -7.177 -29.276 1.00 37.62 264 PHE A N 1
ATOM 2124 C CA . PHE A 1 264 ? 3.376 -7.737 -28.130 1.00 37.62 264 PHE A CA 1
ATOM 2125 C C . PHE A 1 264 ? 3.072 -9.193 -28.493 1.00 37.62 264 PHE A C 1
ATOM 2127 O O . PHE A 1 264 ? 2.552 -9.450 -29.582 1.00 37.62 264 PHE A O 1
ATOM 2134 N N . ALA A 1 265 ? 3.407 -10.148 -27.623 1.00 35.41 265 ALA A N 1
ATOM 2135 C CA . ALA A 1 265 ? 3.032 -11.543 -27.832 1.00 35.41 265 ALA A CA 1
ATOM 2136 C C . ALA A 1 265 ? 2.410 -12.119 -26.557 1.00 35.41 265 ALA A C 1
ATOM 2138 O O . ALA A 1 265 ? 3.055 -12.201 -25.511 1.00 35.41 265 ALA A O 1
ATOM 2139 N N . SER A 1 266 ? 1.150 -12.541 -26.675 1.00 32.41 266 SER A N 1
ATOM 2140 C CA . SER A 1 266 ? 0.469 -13.412 -25.721 1.00 32.41 266 SER A CA 1
ATOM 2141 C C . SER A 1 266 ? 0.542 -14.833 -26.263 1.00 32.41 266 SER A C 1
ATOM 2143 O O . SER A 1 266 ? -0.018 -15.124 -27.321 1.00 32.41 266 SER A O 1
ATOM 2145 N N . LYS A 1 267 ? 1.238 -15.722 -25.555 1.00 30.45 267 LYS A N 1
ATOM 2146 C CA . LYS A 1 267 ? 1.147 -17.165 -25.786 1.00 30.45 267 LYS A CA 1
ATOM 2147 C C . LYS A 1 267 ? 1.080 -17.860 -24.430 1.00 30.45 267 LYS A C 1
ATOM 2149 O O . LYS A 1 267 ? 1.879 -17.564 -23.544 1.00 30.45 267 LYS A O 1
ATOM 2154 N N . ASP A 1 268 ? 0.078 -18.717 -24.253 1.00 28.25 268 ASP A N 1
ATOM 2155 C CA . ASP A 1 268 ? -0.128 -19.533 -23.048 1.00 28.25 268 ASP A CA 1
ATOM 2156 C C . ASP A 1 268 ? -0.253 -18.725 -21.736 1.00 28.25 268 ASP A C 1
ATOM 2158 O O . ASP A 1 268 ? 0.287 -19.096 -20.698 1.00 28.25 268 ASP A O 1
ATOM 2162 N N . GLY A 1 269 ? -0.943 -17.577 -21.778 1.00 31.53 269 GLY A N 1
ATOM 2163 C CA . GLY A 1 269 ? -1.238 -16.760 -20.588 1.00 31.53 269 GLY A CA 1
ATOM 2164 C C . GLY A 1 269 ? -0.083 -15.886 -20.076 1.00 31.53 269 GLY A C 1
ATOM 2165 O O . GLY A 1 269 ? -0.250 -15.175 -19.082 1.00 31.53 269 GLY A O 1
ATOM 2166 N N . LYS A 1 270 ? 1.064 -15.890 -20.765 1.00 34.06 270 LYS A N 1
ATOM 2167 C CA . LYS A 1 270 ? 2.269 -15.125 -20.415 1.00 34.06 270 LYS A CA 1
ATOM 2168 C C . LYS A 1 270 ? 2.287 -13.776 -21.142 1.00 34.06 270 LYS A C 1
ATOM 2170 O O . LYS A 1 270 ? 2.034 -13.715 -22.342 1.00 34.06 270 LYS A O 1
ATOM 2175 N N . VAL A 1 271 ? 2.587 -12.700 -20.410 1.00 37.78 271 VAL A N 1
ATOM 2176 C CA . VAL A 1 271 ? 2.699 -11.330 -20.944 1.00 37.78 271 VAL A CA 1
ATOM 2177 C C . VAL A 1 271 ? 4.177 -11.017 -21.176 1.00 37.78 271 VAL A C 1
ATOM 2179 O O . VAL A 1 271 ? 4.953 -11.005 -20.223 1.00 37.78 271 VAL A O 1
ATOM 2182 N N . ILE A 1 272 ? 4.568 -10.784 -22.432 1.00 40.28 272 ILE A N 1
ATOM 2183 C CA . ILE A 1 272 ? 5.954 -10.502 -22.839 1.00 40.28 272 ILE A CA 1
ATOM 2184 C C . ILE A 1 272 ? 6.023 -9.097 -23.453 1.00 40.28 272 ILE A C 1
ATOM 2186 O O . ILE A 1 272 ? 5.236 -8.768 -24.338 1.00 40.28 272 ILE A O 1
ATOM 2190 N N . PHE A 1 273 ? 6.976 -8.278 -22.998 1.00 41.25 273 PHE A N 1
ATOM 2191 C CA . PHE A 1 273 ? 7.209 -6.919 -23.500 1.00 41.25 273 PHE A CA 1
ATOM 2192 C C . PHE A 1 273 ? 8.347 -6.928 -24.532 1.00 41.25 273 PHE A C 1
ATOM 2194 O O . PHE A 1 273 ? 9.479 -7.248 -24.170 1.00 41.25 273 PHE A O 1
ATOM 2201 N N . VAL A 1 274 ? 8.070 -6.572 -25.795 1.00 36.38 274 VAL A N 1
ATOM 2202 C CA . VAL A 1 274 ? 9.056 -6.561 -26.897 1.00 36.38 274 VAL A CA 1
ATOM 2203 C C . VAL A 1 274 ? 9.450 -5.125 -27.259 1.00 36.38 274 VAL A C 1
ATOM 2205 O O . VAL A 1 274 ? 8.601 -4.263 -27.441 1.00 36.38 274 VAL A O 1
ATOM 2208 N N . HIS A 1 275 ? 10.751 -4.826 -27.339 1.00 34.84 275 HIS A N 1
ATOM 2209 C CA . HIS A 1 275 ? 11.253 -3.560 -27.897 1.00 34.84 275 HIS A CA 1
ATOM 2210 C C . HIS A 1 275 ? 11.366 -3.665 -29.428 1.00 34.84 275 HIS A C 1
ATOM 2212 O O . HIS A 1 275 ? 11.723 -4.723 -29.939 1.00 34.84 275 HIS A O 1
ATOM 2218 N N . LYS A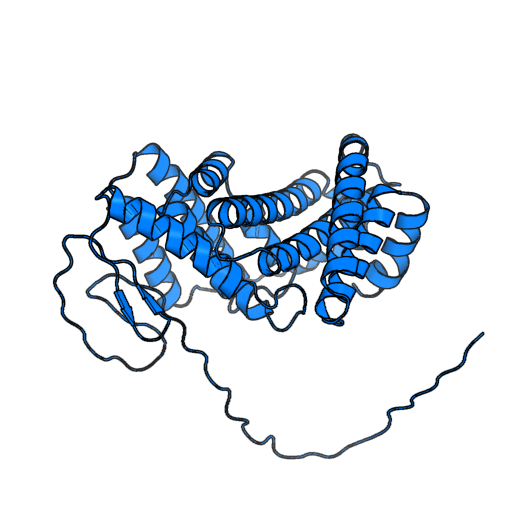 1 276 ? 11.157 -2.562 -30.164 1.00 34.66 276 LYS A N 1
ATOM 2219 C CA . LYS A 1 276 ? 10.994 -2.538 -31.639 1.00 34.66 276 LYS A CA 1
ATOM 2220 C C . LYS A 1 276 ? 12.150 -3.055 -32.492 1.00 34.66 276 LYS A C 1
ATOM 2222 O O . LYS A 1 276 ? 11.955 -3.280 -33.679 1.00 34.66 276 LYS A O 1
ATOM 2227 N N . ASP A 1 277 ? 13.311 -3.259 -31.886 1.00 30.48 277 ASP A N 1
ATOM 2228 C CA . ASP A 1 277 ? 14.555 -3.615 -32.573 1.00 30.48 277 ASP A CA 1
ATOM 2229 C C . ASP A 1 277 ? 15.057 -5.024 -32.186 1.00 30.48 277 ASP A C 1
ATOM 2231 O O . ASP A 1 277 ? 16.184 -5.392 -32.506 1.00 30.48 277 ASP A O 1
ATOM 2235 N N . ALA A 1 278 ? 14.256 -5.821 -31.464 1.00 30.98 278 ALA A N 1
ATOM 2236 C CA . ALA A 1 278 ? 14.638 -7.171 -31.046 1.00 30.98 278 ALA A CA 1
ATOM 2237 C C . ALA A 1 278 ? 14.339 -8.208 -32.147 1.00 30.98 278 ALA A C 1
ATOM 2239 O O . ALA A 1 278 ? 13.183 -8.503 -32.445 1.00 30.98 278 ALA A O 1
ATOM 2240 N N . SER A 1 279 ? 15.385 -8.784 -32.744 1.00 25.62 279 SER A N 1
ATOM 2241 C CA . SER A 1 279 ? 15.283 -9.904 -33.688 1.00 25.62 279 SER A CA 1
ATOM 2242 C C . SER A 1 279 ? 14.905 -11.211 -32.973 1.00 25.62 279 SER A C 1
ATOM 2244 O O . SER A 1 279 ? 15.498 -11.555 -31.949 1.00 25.62 279 SER A O 1
ATOM 2246 N N . LEU A 1 280 ? 13.922 -11.937 -33.519 1.00 28.39 280 LEU A N 1
ATOM 2247 C CA . LEU A 1 280 ? 13.416 -13.210 -32.994 1.00 28.39 280 LEU A CA 1
ATOM 2248 C C . LEU A 1 280 ? 14.453 -14.338 -33.112 1.00 28.39 280 LEU A C 1
ATOM 2250 O O . LEU A 1 280 ? 14.625 -14.885 -34.194 1.00 28.39 280 LEU A O 1
ATOM 2254 N N . GLU A 1 281 ? 15.019 -14.784 -31.992 1.00 24.69 281 GLU A N 1
ATOM 2255 C CA . GLU A 1 281 ? 15.509 -16.161 -31.846 1.00 24.69 281 GLU A CA 1
ATOM 2256 C C . GLU A 1 281 ? 15.114 -16.687 -30.455 1.00 24.69 281 GLU A C 1
ATOM 2258 O O . GLU A 1 281 ? 15.456 -16.100 -29.428 1.00 24.69 281 GLU A O 1
ATOM 2263 N N . MET A 1 282 ? 14.316 -17.760 -30.420 1.00 27.56 282 MET A N 1
ATOM 2264 C CA . MET A 1 282 ? 13.855 -18.422 -29.195 1.00 27.56 282 MET A CA 1
ATOM 2265 C C . MET A 1 282 ? 14.721 -19.656 -28.930 1.00 27.56 282 MET A C 1
ATOM 2267 O O . MET A 1 282 ? 14.735 -20.569 -29.751 1.00 27.56 282 MET A O 1
ATOM 2271 N N . SER A 1 283 ? 15.377 -19.735 -27.771 1.00 27.08 283 SER A N 1
ATOM 2272 C CA . SER A 1 283 ? 15.974 -20.980 -27.276 1.00 27.08 283 SER A CA 1
ATOM 2273 C C . SER A 1 283 ? 15.178 -21.501 -26.076 1.00 27.08 283 SER A C 1
ATOM 2275 O O . SER A 1 283 ? 14.824 -20.761 -25.159 1.00 27.08 283 SER A O 1
ATOM 2277 N N . HIS A 1 284 ? 14.817 -22.784 -26.112 1.00 27.81 284 HIS A N 1
ATOM 2278 C CA . HIS A 1 284 ? 14.094 -23.453 -25.031 1.00 27.81 284 HIS A CA 1
ATOM 2279 C C . HIS A 1 284 ? 15.061 -23.801 -23.894 1.00 27.81 284 HIS A C 1
ATOM 2281 O O . HIS A 1 284 ? 15.864 -24.720 -24.026 1.00 27.81 284 HIS A O 1
ATOM 2287 N N . GLY A 1 285 ? 14.978 -23.062 -22.787 1.00 25.95 285 GLY A N 1
ATOM 2288 C CA . GLY A 1 285 ? 15.596 -23.414 -21.510 1.00 25.95 285 GLY A CA 1
ATOM 2289 C C . GLY A 1 285 ? 14.527 -23.838 -20.503 1.00 25.95 285 GLY A C 1
ATOM 2290 O O . GLY A 1 285 ? 13.516 -23.157 -20.342 1.00 25.95 285 GLY A O 1
ATOM 2291 N N . THR A 1 286 ? 14.733 -24.988 -19.872 1.00 26.23 286 THR A N 1
ATOM 2292 C CA . THR A 1 286 ? 13.940 -25.525 -18.760 1.00 26.23 286 THR A CA 1
A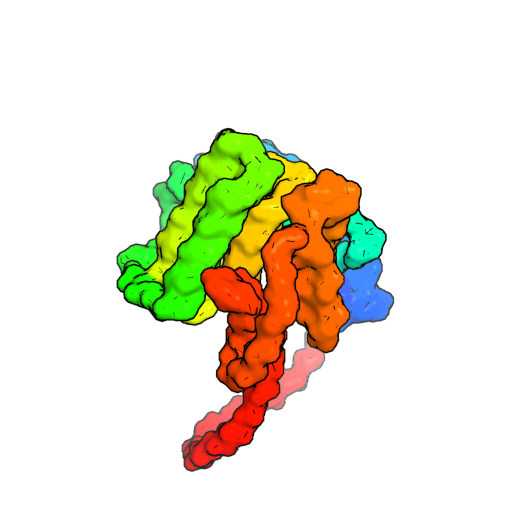TOM 2293 C C . THR A 1 286 ? 14.117 -24.684 -17.488 1.00 26.23 286 THR A C 1
ATOM 2295 O O . THR A 1 286 ? 15.220 -24.230 -17.210 1.00 26.23 286 THR A O 1
ATOM 2298 N N . GLU A 1 287 ? 13.022 -24.542 -16.729 1.00 27.52 287 GLU A N 1
ATOM 2299 C CA . GLU A 1 287 ? 12.868 -23.866 -15.422 1.00 27.52 287 GLU A CA 1
ATOM 2300 C C . GLU A 1 287 ? 12.765 -22.322 -15.419 1.00 27.52 287 GLU A C 1
ATOM 2302 O O . GLU A 1 287 ? 13.739 -21.579 -15.486 1.00 27.52 287 GLU A O 1
ATOM 2307 N N . GLY A 1 288 ? 11.526 -21.834 -15.252 1.00 31.00 288 GLY A N 1
ATOM 2308 C CA . GLY A 1 288 ? 11.189 -20.607 -14.508 1.00 31.00 288 GLY A CA 1
ATOM 2309 C C . GLY A 1 288 ? 11.581 -19.233 -15.070 1.00 31.00 288 GLY A C 1
ATOM 2310 O O . GLY A 1 288 ? 11.061 -18.228 -14.585 1.00 31.00 288 GLY A O 1
ATOM 2311 N N . ILE A 1 289 ? 12.453 -19.138 -16.074 1.00 30.88 289 ILE A N 1
ATOM 2312 C CA . ILE A 1 289 ? 12.893 -17.868 -16.670 1.00 30.88 289 ILE A CA 1
ATOM 2313 C C . ILE A 1 289 ? 13.003 -18.053 -18.186 1.00 30.88 289 ILE A C 1
ATOM 2315 O O . ILE A 1 289 ? 13.829 -18.825 -18.664 1.00 30.88 289 ILE A O 1
ATOM 2319 N N . MET A 1 290 ? 12.189 -17.332 -18.968 1.00 31.20 290 MET A N 1
ATOM 2320 C CA . MET A 1 290 ? 12.437 -17.221 -20.409 1.00 31.20 290 MET A CA 1
ATOM 2321 C C . MET A 1 290 ? 13.430 -16.087 -20.649 1.00 31.20 290 MET A C 1
ATOM 2323 O O . MET A 1 290 ? 13.146 -14.921 -20.375 1.00 31.20 290 MET A O 1
ATOM 2327 N N . TYR A 1 291 ? 14.597 -16.444 -21.172 1.00 30.23 291 TYR A N 1
ATOM 2328 C CA . TYR A 1 291 ? 15.558 -15.489 -21.702 1.00 30.23 291 TYR A CA 1
ATOM 2329 C C . TYR A 1 291 ? 15.131 -15.077 -23.101 1.00 30.23 291 TYR A C 1
ATOM 2331 O O . TYR A 1 291 ? 14.736 -15.912 -23.916 1.00 30.23 291 TYR A O 1
ATOM 2339 N N . TRP A 1 292 ? 15.229 -13.785 -23.387 1.00 32.59 292 TRP A N 1
ATOM 2340 C CA . TRP A 1 292 ? 14.938 -13.265 -24.708 1.00 32.59 292 TRP A CA 1
ATOM 2341 C C . TRP A 1 292 ? 16.103 -12.367 -25.136 1.00 32.59 292 TRP A C 1
ATOM 2343 O O . TRP A 1 292 ? 16.216 -11.193 -24.781 1.00 32.59 292 TRP A O 1
ATOM 2353 N N . GLY A 1 293 ? 17.083 -12.998 -25.790 1.00 39.94 293 GLY A N 1
ATOM 2354 C CA . GLY A 1 293 ? 18.406 -12.411 -26.013 1.00 39.94 293 GLY A CA 1
ATOM 2355 C C . GLY A 1 293 ? 19.138 -12.067 -24.702 1.00 39.94 293 GLY A C 1
ATOM 2356 O O . GLY A 1 293 ? 19.055 -12.797 -23.718 1.00 39.94 293 GLY A O 1
ATOM 2357 N N . ARG A 1 294 ? 19.868 -10.940 -24.670 1.00 25.52 294 ARG A N 1
ATOM 2358 C CA . ARG A 1 294 ? 20.647 -10.467 -23.498 1.00 25.52 294 ARG A CA 1
ATOM 2359 C C . ARG A 1 294 ? 19.830 -9.687 -22.443 1.00 25.52 294 ARG A C 1
ATOM 2361 O O . ARG A 1 294 ? 20.435 -8.984 -21.637 1.00 25.52 294 ARG A O 1
ATOM 2368 N N . LYS A 1 295 ? 18.490 -9.721 -22.448 1.00 31.56 295 LYS A N 1
ATOM 2369 C CA . LYS A 1 295 ? 17.657 -8.972 -21.478 1.00 31.56 295 LYS A CA 1
ATOM 2370 C C . LYS A 1 295 ? 16.468 -9.813 -20.989 1.00 31.56 295 LYS A C 1
ATOM 2372 O O . LYS A 1 295 ? 15.890 -10.582 -21.749 1.00 31.56 295 LYS A O 1
ATOM 2377 N N . ALA A 1 296 ? 16.149 -9.691 -19.699 1.00 31.41 296 ALA A N 1
ATOM 2378 C CA . ALA A 1 296 ? 15.217 -10.568 -18.991 1.00 31.41 296 ALA A CA 1
ATOM 2379 C C . ALA A 1 296 ? 13.756 -10.092 -19.076 1.00 31.41 296 ALA A C 1
ATOM 2381 O O . ALA A 1 296 ? 13.473 -8.907 -18.902 1.00 31.41 296 ALA A O 1
ATOM 2382 N N . VAL A 1 297 ? 12.828 -11.038 -19.257 1.00 35.69 297 VAL A N 1
ATOM 2383 C CA . VAL A 1 297 ? 11.380 -10.843 -19.086 1.00 35.69 297 VAL A CA 1
ATOM 2384 C C . VAL A 1 297 ? 10.874 -11.903 -18.105 1.00 35.69 297 VAL A C 1
ATOM 2386 O O . VAL A 1 297 ? 11.108 -13.097 -18.286 1.00 35.69 297 VAL A O 1
ATOM 2389 N N . LEU A 1 298 ? 10.204 -11.469 -17.034 1.00 31.44 298 LEU A N 1
ATOM 2390 C CA . LEU A 1 298 ? 9.655 -12.362 -16.011 1.00 31.44 298 LEU A CA 1
ATOM 2391 C C . LEU A 1 298 ? 8.496 -13.186 -16.578 1.00 31.44 298 LEU A C 1
ATOM 2393 O O . LEU A 1 298 ? 7.519 -12.641 -17.085 1.00 31.44 298 LEU A O 1
ATOM 2397 N N . CYS A 1 299 ? 8.580 -14.502 -16.412 1.00 30.27 299 CYS A N 1
ATOM 2398 C CA . CYS A 1 299 ? 7.526 -15.445 -16.743 1.00 30.27 299 CYS A CA 1
ATOM 2399 C C . CYS A 1 299 ? 7.274 -16.339 -15.522 1.00 30.27 299 CYS A C 1
ATOM 2401 O O . CYS A 1 299 ? 8.193 -17.009 -15.071 1.00 30.27 299 CYS A O 1
ATOM 2403 N N . TYR A 1 300 ? 6.046 -16.388 -15.000 1.00 29.81 300 TYR A N 1
ATOM 2404 C CA . TYR A 1 300 ? 5.673 -17.355 -13.960 1.00 29.81 300 TYR A CA 1
ATOM 2405 C C . TYR A 1 300 ? 5.049 -18.603 -14.592 1.00 29.81 300 TYR A C 1
ATOM 2407 O O . TYR A 1 300 ? 4.159 -18.490 -15.434 1.00 29.81 300 TYR A O 1
ATOM 2415 N N . GLN A 1 301 ? 5.502 -19.784 -14.170 1.00 27.67 301 GLN A N 1
ATOM 2416 C CA . GLN A 1 301 ? 4.700 -21.008 -14.202 1.00 27.67 301 GLN A CA 1
ATOM 2417 C C . GLN A 1 301 ? 4.118 -21.224 -12.801 1.00 27.67 301 GLN A C 1
ATOM 2419 O O . GLN A 1 301 ? 4.805 -21.008 -11.802 1.00 27.67 301 GLN A O 1
ATOM 2424 N N . GLN A 1 302 ? 2.851 -21.628 -12.726 1.00 26.67 302 GLN A N 1
ATOM 2425 C CA . GLN A 1 302 ? 2.331 -22.319 -11.550 1.00 26.67 302 GLN A CA 1
ATOM 2426 C C . GLN A 1 302 ? 3.052 -23.667 -11.482 1.00 26.67 302 GLN A C 1
ATOM 2428 O O . GLN A 1 302 ? 2.830 -24.518 -12.339 1.00 26.67 302 GLN A O 1
ATOM 2433 N N . GLU A 1 303 ? 3.942 -23.853 -10.511 1.00 25.64 303 GLU A N 1
ATOM 2434 C CA . GLU A 1 303 ? 4.351 -25.202 -10.125 1.00 25.64 303 GLU A CA 1
ATOM 2435 C C . GLU A 1 303 ? 3.180 -25.825 -9.362 1.00 25.64 303 GLU A C 1
ATOM 2437 O O . GLU A 1 303 ? 2.823 -25.376 -8.268 1.00 25.64 303 GLU A O 1
ATOM 2442 N N . GLU A 1 304 ? 2.555 -26.840 -9.959 1.00 24.58 304 GLU A N 1
ATOM 2443 C CA . GLU A 1 304 ? 1.820 -27.838 -9.191 1.00 24.58 304 GLU A CA 1
ATOM 2444 C C . GLU A 1 304 ? 2.819 -28.470 -8.223 1.00 24.58 304 GLU A C 1
ATOM 2446 O O . GLU A 1 304 ? 3.741 -29.181 -8.622 1.00 24.58 304 GLU A O 1
ATOM 2451 N N . VAL A 1 305 ? 2.669 -28.166 -6.937 1.00 25.58 305 VAL A N 1
ATOM 2452 C CA . VAL A 1 305 ? 3.365 -28.903 -5.889 1.00 25.58 305 VAL A CA 1
ATOM 2453 C C . VAL A 1 305 ? 2.815 -30.325 -5.942 1.00 25.58 305 VAL A C 1
ATOM 2455 O O . VAL A 1 305 ? 1.708 -30.570 -5.470 1.00 25.58 305 VAL A O 1
ATOM 2458 N N . GLN A 1 306 ? 3.566 -31.250 -6.544 1.00 24.64 306 GLN A N 1
ATOM 2459 C CA . GLN A 1 306 ? 3.345 -32.672 -6.319 1.00 24.64 306 GLN A CA 1
ATOM 2460 C C . GLN A 1 306 ? 3.502 -32.919 -4.818 1.00 24.64 306 GLN A C 1
ATOM 2462 O O . GLN A 1 306 ? 4.536 -32.593 -4.229 1.00 24.64 306 GLN A O 1
ATOM 2467 N N . GLU A 1 307 ? 2.445 -33.438 -4.197 1.00 26.59 307 GLU A N 1
ATOM 2468 C CA . GLU A 1 307 ? 2.470 -33.958 -2.836 1.00 26.59 307 GLU A CA 1
ATOM 2469 C C . GLU A 1 307 ? 3.572 -35.017 -2.742 1.00 26.59 307 GLU A C 1
ATOM 2471 O O . GLU A 1 307 ? 3.421 -36.148 -3.195 1.00 26.59 307 GLU A O 1
ATOM 2476 N N . ALA A 1 308 ? 4.713 -34.635 -2.172 1.00 24.75 308 ALA A N 1
ATOM 2477 C CA . ALA A 1 308 ? 5.661 -35.597 -1.652 1.00 24.75 308 ALA A CA 1
ATOM 2478 C C . ALA A 1 308 ? 5.063 -36.144 -0.352 1.00 24.75 308 ALA A C 1
ATOM 2480 O O . ALA A 1 308 ? 4.911 -35.404 0.624 1.00 24.75 308 ALA A O 1
ATOM 2481 N N . GLU A 1 309 ? 4.686 -37.422 -0.376 1.00 25.45 309 GLU A N 1
ATOM 2482 C CA . GLU A 1 309 ? 4.268 -38.197 0.790 1.00 25.45 309 GLU A CA 1
ATOM 2483 C C . GLU A 1 309 ? 5.249 -37.964 1.948 1.00 25.45 309 GLU A C 1
ATOM 2485 O O . GLU A 1 309 ? 6.447 -38.247 1.855 1.00 25.45 309 GLU A O 1
ATOM 2490 N N . ALA A 1 310 ? 4.741 -37.406 3.047 1.00 26.88 310 ALA A N 1
ATOM 2491 C CA . ALA A 1 310 ? 5.480 -37.350 4.296 1.00 26.88 310 ALA A CA 1
ATOM 2492 C C . ALA A 1 310 ? 5.564 -38.774 4.874 1.00 26.88 310 ALA A C 1
ATOM 2494 O O . ALA A 1 310 ? 4.535 -39.454 4.928 1.00 26.88 310 ALA A O 1
ATOM 2495 N N . PRO A 1 311 ? 6.740 -39.242 5.332 1.00 25.70 311 PRO A N 1
ATOM 2496 C CA . PRO A 1 311 ? 6.804 -40.475 6.096 1.00 25.70 311 PRO A CA 1
ATOM 2497 C C . PRO A 1 311 ? 6.074 -40.244 7.420 1.00 25.70 311 PRO A C 1
ATOM 2499 O O . PRO A 1 311 ? 6.295 -39.235 8.095 1.00 25.70 311 PRO A O 1
ATOM 2502 N N . GLY A 1 312 ? 5.153 -41.157 7.723 1.00 30.52 312 GLY A N 1
ATOM 2503 C CA . GLY A 1 312 ? 4.331 -41.110 8.917 1.00 30.52 312 GLY A CA 1
ATOM 2504 C C . GLY A 1 312 ? 5.172 -41.110 10.185 1.00 30.52 312 GLY A C 1
ATOM 2505 O O . GLY A 1 312 ? 6.170 -41.817 10.278 1.00 30.52 312 GLY A O 1
ATOM 2506 N N . ASP A 1 313 ? 4.716 -40.328 11.152 1.00 26.97 313 ASP A N 1
ATOM 2507 C CA . ASP A 1 313 ? 4.820 -40.708 12.547 1.00 26.97 313 ASP A CA 1
ATOM 2508 C C . ASP A 1 313 ? 3.582 -40.187 13.273 1.00 26.97 313 ASP A C 1
ATOM 2510 O O . ASP A 1 313 ? 3.199 -39.015 13.176 1.00 26.97 313 ASP A O 1
ATOM 2514 N N . ASP A 1 314 ? 2.933 -41.144 13.920 1.00 28.41 314 ASP A N 1
ATOM 2515 C CA . ASP A 1 314 ? 1.786 -41.023 14.794 1.00 28.41 314 ASP A CA 1
ATOM 2516 C C . ASP A 1 314 ? 2.061 -40.023 15.925 1.00 28.41 314 ASP A C 1
ATOM 2518 O O . ASP A 1 314 ? 3.099 -40.075 16.576 1.00 28.41 314 ASP A O 1
ATOM 2522 N N . ASP A 1 315 ? 1.119 -39.117 16.184 1.00 26.83 315 ASP A N 1
ATOM 2523 C CA . ASP A 1 315 ? 0.379 -39.151 17.448 1.00 26.83 315 ASP A CA 1
ATOM 2524 C C . ASP A 1 315 ? -0.595 -37.97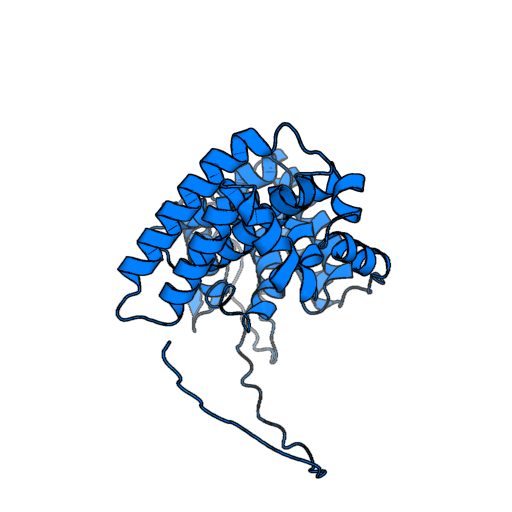2 17.575 1.00 26.83 315 ASP A C 1
ATOM 2526 O O . ASP A 1 315 ? -0.209 -36.805 17.607 1.00 26.83 315 ASP A O 1
ATOM 2530 N N . CYS A 1 316 ? -1.861 -38.350 17.780 1.00 27.36 316 CYS A N 1
ATOM 2531 C CA . CYS A 1 316 ? -2.834 -37.708 18.666 1.00 27.36 316 CYS A CA 1
ATOM 2532 C C . CYS A 1 316 ? -3.361 -36.291 18.318 1.00 27.36 316 CYS A C 1
ATOM 2534 O O . CYS A 1 316 ? -2.621 -35.338 18.141 1.00 27.36 316 CYS A O 1
ATOM 2536 N N . CYS A 1 317 ? -4.650 -35.954 18.390 1.00 26.53 317 CYS A N 1
ATOM 2537 C CA . CYS A 1 317 ? -5.918 -36.647 18.618 1.00 26.53 317 CYS A CA 1
ATOM 2538 C C . CYS A 1 317 ? -6.969 -35.522 18.813 1.00 26.53 317 CYS A C 1
ATOM 2540 O O . CYS A 1 317 ? -6.689 -34.593 19.564 1.00 26.53 317 CYS A O 1
ATOM 2542 N N . TYR A 1 318 ? -8.159 -35.654 18.204 1.00 27.41 318 TYR A N 1
ATOM 2543 C CA . TYR A 1 318 ? -9.446 -34.980 18.516 1.00 27.41 318 TYR A CA 1
ATOM 2544 C C . TYR A 1 318 ? -9.526 -33.432 18.443 1.00 27.41 318 TYR A C 1
ATOM 2546 O O . TYR A 1 318 ? -8.683 -32.704 18.937 1.00 27.41 318 TYR A O 1
ATOM 2554 N N . GLY A 1 319 ? -10.566 -32.801 17.903 1.00 26.00 319 GLY A N 1
ATOM 2555 C CA . GLY A 1 319 ? -11.848 -33.258 17.386 1.00 26.00 319 GLY A CA 1
ATOM 2556 C C . GLY A 1 319 ? -12.647 -32.021 16.958 1.00 26.00 319 GLY A C 1
ATOM 2557 O O . GLY A 1 319 ? -12.599 -30.979 17.612 1.00 26.00 319 GLY A O 1
ATOM 2558 N N . CYS A 1 320 ? -13.336 -32.124 15.823 1.00 24.75 320 CYS A N 1
ATOM 2559 C CA . CYS A 1 320 ? -14.452 -31.247 15.496 1.00 24.75 320 CYS A CA 1
ATOM 2560 C C . CYS A 1 320 ? -15.535 -31.431 16.557 1.00 24.75 320 CYS A C 1
ATOM 2562 O O . CYS A 1 320 ? -15.915 -32.567 16.807 1.00 24.75 320 CYS A O 1
ATOM 2564 N N . ASP A 1 321 ? -16.081 -30.337 17.079 1.00 23.41 321 ASP A N 1
ATOM 2565 C CA . ASP A 1 321 ? -17.457 -30.347 17.557 1.00 23.41 321 ASP A CA 1
ATOM 2566 C C . ASP A 1 321 ? -18.179 -29.080 17.099 1.00 23.41 321 ASP A C 1
ATOM 2568 O O . ASP A 1 321 ? -17.945 -27.952 17.534 1.00 23.41 321 ASP A O 1
ATOM 2572 N N . SER A 1 322 ? -19.054 -29.323 16.134 1.00 27.27 322 SER A N 1
ATOM 2573 C CA . SER A 1 322 ? -20.234 -28.551 15.792 1.00 27.27 322 SER A CA 1
ATOM 2574 C C . SER A 1 322 ? -21.140 -28.373 17.012 1.00 27.27 322 SER A C 1
ATOM 2576 O O . SER A 1 322 ? -21.584 -29.351 17.603 1.00 27.27 322 SER A O 1
ATOM 2578 N N . GLY A 1 323 ? -21.484 -27.126 17.336 1.00 23.30 323 GLY A N 1
ATOM 2579 C CA . GLY A 1 323 ? -22.439 -26.801 18.394 1.00 23.30 323 GLY A CA 1
ATOM 2580 C C . GLY A 1 323 ? -23.169 -25.500 18.098 1.00 23.30 323 GLY A C 1
ATOM 2581 O O . GLY A 1 323 ? -22.718 -24.421 18.467 1.00 23.30 323 GLY A O 1
ATOM 2582 N N . VAL A 1 324 ? -24.304 -25.617 17.411 1.00 24.58 324 VAL A N 1
ATOM 2583 C CA . VAL A 1 324 ? -25.359 -24.601 17.368 1.00 24.58 324 VAL A CA 1
ATOM 2584 C C . VAL A 1 324 ? -25.930 -24.456 18.777 1.00 24.58 324 VAL A C 1
ATOM 2586 O O . VAL A 1 324 ? -26.456 -25.433 19.297 1.00 24.58 324 VAL A O 1
ATOM 2589 N N . VAL A 1 325 ? -25.919 -23.252 19.352 1.00 23.16 325 VAL A N 1
ATOM 2590 C CA . VAL A 1 325 ? -26.928 -22.852 20.342 1.00 23.16 325 VAL A CA 1
ATOM 2591 C C . VAL A 1 325 ? -27.309 -21.397 20.099 1.00 23.16 325 VAL A C 1
ATOM 2593 O O . VAL A 1 325 ? -26.484 -20.488 20.140 1.00 23.16 325 VAL A O 1
ATOM 2596 N N . VAL A 1 326 ? -28.593 -21.233 19.802 1.00 26.19 326 VAL A N 1
ATOM 2597 C CA . VAL A 1 326 ? -29.350 -19.987 19.784 1.00 26.19 326 VAL A CA 1
ATOM 2598 C C . VAL A 1 326 ? -29.649 -19.592 21.229 1.00 26.19 326 VAL A C 1
ATOM 2600 O O . VAL A 1 326 ? -30.287 -20.373 21.932 1.00 26.19 326 VAL A O 1
ATOM 2603 N N . ALA A 1 327 ? -29.215 -18.400 21.634 1.00 28.12 327 ALA A N 1
ATOM 2604 C CA . ALA A 1 327 ? -29.903 -17.451 22.518 1.00 28.12 327 ALA A CA 1
ATOM 2605 C C . ALA A 1 327 ? -29.043 -16.185 22.623 1.00 28.12 327 ALA A C 1
ATOM 2607 O O . ALA A 1 327 ? -27.839 -16.318 22.934 1.00 28.12 327 ALA A O 1
#

Foldseek 3Di:
DCCLVPPVQVVLCVVAVLSVLLVQLLVLCVCLLVPVVCNVVSNVSSVVSNVVSVVSLVVVLVDDDLSNLSSNLVSLVSVLLVLLQVLQVDDLVPLLCLLVSVLVSLVSLLCSLVSCVVPVVSNCPYPNVCQCVVVVPQDQADDDPVVVQQLVLLLVCLVPFPDDPVVSVLLNQLSVLVVSLRSRAVPANPGSSSLSRSSNRRDPVLSVCSSVLPLSSLVSVLSSVVRVLVVCVDSSNPSNNVSSVSNNVVSLVVCVVVVRACDWDDDPNWTDGHHNPQDDDFDDDDDFWGDRPSHGDGDDDPPPPDDDDDDDDDDDDDDDDDDDDDD

Radius of gyration: 22.01 Å; chains: 1; bounding box: 53×57×57 Å